Protein AF-A0A1G2RKE9-F1 (afdb_monomer_lite)

Foldseek 3Di:
DDPDDDPDPDPFDWDWDAAPVPRDIDIDGLVPDPVSDDDNHDQQVVCVVLLPQKGFPDKDFPDKDFQAAEADDPDDWDFDDRPVNPDQTKTKDWDAQVVVADAKDFIEIEIESDDDDHGFTKMKTKMKTWIWWFKDWDFDQDPPPGTDTDIDTGGPPDPDGDIDIDIDIYMYIYTDPPDHHQWYWDKDKWWWFADQPNPGTAKGKDKDWAFPDKGKMKYADDRGIGIMMMMTGIHHPNTKIWIFMDHNDTDIDIDD

Organism: NCBI:txid1802462

Sequence (256 aa):
MTLENIQLSGNAKLSAQPCADCGKYFVYYPQYLRSGQAPKRCPRCKDLQQGRPSVAEERRQIALYEDVKVVNLPGEWTEFHSETHRDTPQWRIDIKGQKFGAAWEGRIVIYAPRPIGVGETVTIREMEVLHRVKVKTEIRQTLHHGPVAVERELSITGAEGEEALRSRRYLVLESTPGVEPRAELVWATAHTKTTLKGFGRQYWAKVGGTPIAQWKITGGYRSGRAHTEGVLAIVSEDHPLLVTTTGDIQEEVIYK

Secondary structure (DSSP, 8-state):
--------SSS---EEEE-TTT--EEEE-GGG-TTSPPPSS-HHHHHHHTT-SEEEEEEEEEEEEEEEEE---SS--EEE--TTS-SPPEEEEEEEGGGG-SEEE-EEEEEESSPPPTT-EEEEEEEEEEEEEEEEEEEEEETTTEEEEEEEEE-TTSS-SEEEEEEEEEEEEEE-TTPPPSEEEEEEEEEEEE-TTSSSEEEEEEEEE--SEEEEEEEEEETTEEEEEEEEEEE-SSS-EEEEEEESS-EEEEE-

pLDDT: mean 80.93, std 15.11, range [30.67, 98.12]

Radius of gyration: 21.2 Å; chains: 1; bounding box: 42×62×43 Å

Structure (mmCIF, N/CA/C/O backbone):
data_AF-A0A1G2RKE9-F1
#
_entry.id   AF-A0A1G2RKE9-F1
#
loop_
_atom_site.group_PDB
_atom_site.id
_atom_site.type_symbol
_atom_site.label_atom_id
_atom_site.label_alt_id
_atom_site.label_comp_id
_atom_site.label_asym_id
_atom_site.label_entity_id
_atom_site.label_seq_id
_atom_site.pdbx_PDB_ins_code
_atom_site.Cartn_x
_atom_site.Cartn_y
_atom_site.Cartn_z
_atom_site.occupancy
_atom_site.B_iso_or_equiv
_atom_site.auth_seq_id
_atom_site.auth_comp_id
_atom_site.auth_asym_id
_atom_site.auth_atom_id
_atom_site.pdbx_PDB_model_num
ATOM 1 N N . MET A 1 1 ? -16.543 18.052 -23.379 1.00 36.06 1 MET A N 1
ATOM 2 C CA . MET A 1 1 ? -16.676 16.868 -22.508 1.00 36.06 1 MET A CA 1
ATOM 3 C C . MET A 1 1 ? -17.086 17.358 -21.137 1.00 36.06 1 MET A C 1
ATOM 5 O O . MET A 1 1 ? -16.302 18.014 -20.465 1.00 36.06 1 MET A O 1
ATOM 9 N N . THR A 1 2 ? -18.358 17.171 -20.819 1.00 30.80 2 THR A N 1
ATOM 10 C CA . THR A 1 2 ? -19.004 17.536 -19.558 1.00 30.80 2 THR A CA 1
ATOM 11 C C . THR A 1 2 ? -18.519 16.606 -18.448 1.00 30.80 2 THR A C 1
ATOM 13 O O . THR A 1 2 ? -18.518 15.392 -18.622 1.00 30.80 2 THR A O 1
ATOM 16 N N . LEU A 1 3 ? -18.060 17.184 -17.336 1.00 33.38 3 LEU A N 1
ATOM 17 C CA . LEU A 1 3 ? -17.717 16.459 -16.114 1.00 33.38 3 LEU A CA 1
ATOM 18 C C . LEU A 1 3 ? -19.014 15.899 -15.523 1.00 33.38 3 LEU A C 1
ATOM 20 O O . LEU A 1 3 ? -19.793 16.643 -14.931 1.00 33.38 3 LEU A O 1
ATOM 24 N N . GLU A 1 4 ? -19.273 14.611 -15.726 1.00 30.67 4 GLU A N 1
ATOM 25 C CA . GLU A 1 4 ? -20.323 13.915 -14.990 1.00 30.67 4 GLU A CA 1
ATOM 26 C C . GLU A 1 4 ? -19.931 13.849 -13.511 1.00 30.67 4 GLU A C 1
ATOM 28 O O . GLU A 1 4 ? -18.806 13.494 -13.151 1.00 30.67 4 GLU A O 1
ATOM 33 N N . ASN A 1 5 ? -20.869 14.268 -12.663 1.00 36.47 5 ASN A N 1
ATOM 34 C CA . ASN A 1 5 ? -20.741 14.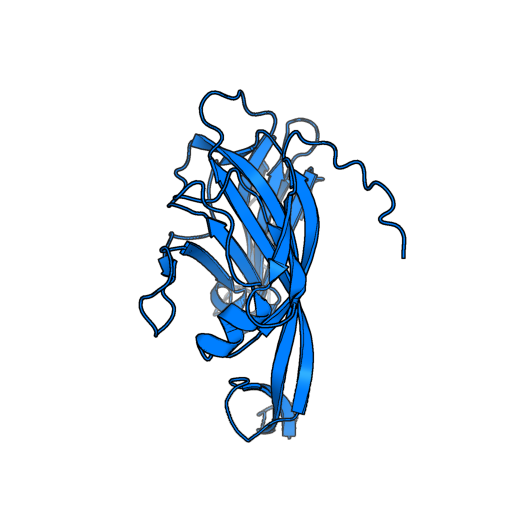293 -11.216 1.00 36.47 5 ASN A CA 1
ATOM 35 C C . ASN A 1 5 ? -20.501 12.876 -10.687 1.00 36.47 5 ASN A C 1
ATOM 37 O O . ASN A 1 5 ? -21.433 12.090 -10.542 1.00 36.47 5 ASN A O 1
ATOM 41 N N . ILE A 1 6 ? -19.252 12.568 -10.349 1.00 39.00 6 ILE A N 1
ATOM 42 C CA . ILE A 1 6 ? -18.926 11.392 -9.547 1.00 39.00 6 ILE A CA 1
ATOM 43 C C . ILE A 1 6 ? -19.200 11.774 -8.090 1.00 39.00 6 ILE A C 1
ATOM 45 O O . ILE A 1 6 ? -18.404 12.472 -7.460 1.00 39.00 6 ILE A O 1
ATOM 49 N N . GLN A 1 7 ? -20.354 11.351 -7.565 1.00 32.25 7 GLN A N 1
ATOM 50 C CA . GLN A 1 7 ? -20.626 11.370 -6.129 1.00 32.25 7 GLN A CA 1
ATOM 51 C C . GLN A 1 7 ? -19.658 10.402 -5.441 1.00 32.25 7 GLN A C 1
ATOM 53 O O . GLN A 1 7 ? -19.835 9.188 -5.461 1.00 32.25 7 GLN A O 1
ATOM 58 N N . LEU A 1 8 ? -18.608 10.967 -4.852 1.00 39.69 8 LEU A N 1
ATOM 59 C CA . LEU A 1 8 ? -17.750 10.294 -3.889 1.00 39.69 8 LEU A CA 1
ATOM 60 C C . LEU A 1 8 ? -18.440 10.401 -2.526 1.00 39.69 8 LEU A C 1
ATOM 62 O O . LEU A 1 8 ? -18.652 11.503 -2.022 1.00 39.69 8 LEU A O 1
ATOM 66 N N . SER A 1 9 ? -18.825 9.270 -1.941 1.00 39.12 9 SER A N 1
ATOM 67 C CA . SER A 1 9 ? -19.227 9.206 -0.538 1.00 39.12 9 SER A CA 1
ATOM 68 C C . SER A 1 9 ? -17.989 9.458 0.329 1.00 39.12 9 SER A C 1
ATOM 70 O O . SER A 1 9 ? -17.112 8.600 0.404 1.00 39.12 9 SER A O 1
ATOM 72 N N . GLY A 1 10 ? -17.896 10.662 0.893 1.00 45.53 10 GLY A N 1
ATOM 73 C CA . GLY A 1 10 ? -16.823 11.119 1.782 1.00 45.53 10 GLY A CA 1
ATOM 74 C C . GLY A 1 10 ? -16.596 12.626 1.620 1.00 45.53 10 GLY A C 1
ATOM 75 O O . GLY A 1 10 ? -16.508 13.130 0.502 1.00 45.53 10 GLY A O 1
ATOM 76 N N . ASN A 1 11 ? -16.504 13.379 2.719 1.00 48.34 11 ASN A N 1
ATOM 77 C CA . ASN A 1 11 ? -16.464 14.858 2.749 1.00 48.34 11 ASN A CA 1
ATOM 78 C C . ASN A 1 11 ? -15.176 15.500 2.162 1.00 48.34 11 ASN A C 1
ATOM 80 O O . ASN A 1 11 ? -14.900 16.685 2.374 1.00 48.34 11 ASN A O 1
ATOM 84 N N . ALA A 1 12 ? -14.369 14.754 1.406 1.00 52.00 12 ALA A N 1
ATOM 85 C CA . ALA A 1 12 ? -13.154 15.244 0.770 1.00 52.00 12 ALA A CA 1
ATOM 86 C C . ALA A 1 12 ? -13.488 16.090 -0.474 1.00 52.00 12 ALA A C 1
ATOM 88 O O . ALA A 1 12 ? -13.728 15.568 -1.563 1.00 52.00 12 ALA A O 1
ATOM 89 N N . LYS A 1 13 ? -13.457 17.422 -0.338 1.00 60.59 13 LYS A N 1
ATOM 90 C CA . LYS A 1 13 ? -13.642 18.341 -1.473 1.00 60.59 13 LYS A CA 1
ATOM 91 C C . LYS A 1 13 ? -12.476 18.224 -2.457 1.00 60.59 13 LYS A C 1
ATOM 93 O O . LYS A 1 13 ? -11.404 18.777 -2.227 1.00 60.59 13 LYS A O 1
ATOM 98 N N . LEU A 1 14 ? -12.686 17.540 -3.579 1.00 67.44 14 LEU A N 1
ATOM 99 C CA . LEU A 1 14 ? -11.762 17.591 -4.710 1.00 67.44 14 LEU A CA 1
ATOM 100 C C . LEU A 1 14 ? -11.749 19.001 -5.305 1.00 67.44 14 LEU A C 1
ATOM 102 O O . LEU A 1 14 ? -12.789 19.638 -5.455 1.00 67.44 14 LEU A O 1
ATOM 106 N N . SER A 1 15 ? -10.566 19.495 -5.655 1.00 77.31 15 SER A N 1
ATOM 107 C CA . SER A 1 15 ? -10.408 20.734 -6.416 1.00 77.31 15 SER A CA 1
ATOM 108 C C . SER A 1 15 ? -9.625 20.458 -7.687 1.00 77.31 15 SER A C 1
ATOM 110 O O . SER A 1 15 ? -8.707 19.640 -7.695 1.00 77.31 15 SER A O 1
ATOM 112 N N . ALA A 1 16 ? -9.985 21.139 -8.770 1.00 84.44 16 ALA A N 1
ATOM 113 C CA . ALA A 1 16 ? -9.303 21.036 -10.051 1.00 84.44 16 ALA A CA 1
ATOM 114 C C . ALA A 1 16 ? -8.796 22.413 -10.474 1.00 84.44 16 ALA A C 1
ATOM 116 O O . ALA A 1 16 ? -9.498 23.410 -10.324 1.00 84.44 16 ALA A O 1
ATOM 117 N N . GLN A 1 17 ? -7.585 22.469 -11.020 1.00 86.56 17 GLN A N 1
ATOM 118 C CA . GLN A 1 17 ? -7.023 23.700 -11.577 1.00 86.56 17 GLN A CA 1
ATOM 119 C C . GLN A 1 17 ? -6.107 23.384 -12.766 1.00 86.56 17 GLN A C 1
ATOM 121 O O . GLN A 1 17 ? -5.587 22.263 -12.851 1.00 86.56 17 GLN A O 1
ATOM 126 N N . PRO A 1 18 ? -5.899 24.334 -13.692 1.00 91.00 18 PRO A N 1
ATOM 127 C CA . PRO A 1 18 ? -4.970 24.145 -14.795 1.00 91.00 18 PRO A CA 1
ATOM 128 C C . PRO A 1 18 ? -3.518 24.147 -14.300 1.00 91.00 18 PRO A C 1
ATOM 130 O O . PRO A 1 18 ? -3.130 24.913 -13.419 1.00 91.00 18 PRO A O 1
ATOM 133 N N . CYS A 1 19 ? -2.692 23.286 -14.887 1.00 87.62 19 CYS A N 1
ATOM 134 C CA . CYS A 1 19 ? -1.249 23.298 -14.682 1.00 87.62 19 CYS A CA 1
ATOM 135 C C . CYS A 1 19 ? -0.625 24.548 -15.315 1.00 87.62 19 CYS A C 1
ATOM 137 O O . CYS A 1 19 ? -0.796 24.769 -16.511 1.00 87.62 19 CYS A O 1
ATOM 139 N N . ALA A 1 20 ? 0.179 25.296 -14.558 1.00 87.75 20 ALA A N 1
ATOM 140 C CA . ALA A 1 20 ? 0.903 26.460 -15.068 1.00 87.75 20 ALA A CA 1
ATOM 141 C C . ALA A 1 20 ? 1.924 26.122 -16.173 1.00 87.75 20 ALA A C 1
ATOM 143 O O . ALA A 1 20 ? 2.245 26.989 -16.976 1.00 87.75 20 ALA A O 1
ATOM 144 N N . ASP A 1 21 ? 2.416 24.877 -16.230 1.00 88.81 21 ASP A N 1
ATOM 145 C CA . ASP A 1 21 ? 3.423 24.462 -17.217 1.00 88.81 21 ASP A CA 1
ATOM 146 C C . ASP A 1 21 ? 2.786 23.877 -18.493 1.00 88.81 21 ASP A C 1
ATOM 148 O O . ASP A 1 21 ? 3.219 24.190 -19.595 1.00 88.81 21 ASP A O 1
ATOM 152 N N . CYS A 1 22 ? 1.772 23.009 -18.374 1.00 88.31 22 CYS A N 1
ATOM 153 C CA . CYS A 1 22 ? 1.197 22.294 -19.527 1.00 88.31 22 CYS A CA 1
ATOM 154 C C . CYS A 1 22 ? -0.270 22.618 -19.832 1.00 88.31 22 CYS A C 1
ATOM 156 O O . CYS A 1 22 ? -0.848 21.999 -20.723 1.00 88.31 22 CYS A O 1
ATOM 158 N N . GLY A 1 23 ? -0.907 23.511 -19.070 1.00 87.88 23 GLY A N 1
ATOM 159 C CA . GLY A 1 23 ? -2.302 23.930 -19.254 1.00 87.88 23 GLY A CA 1
ATOM 160 C C . GLY A 1 23 ? -3.366 22.875 -18.924 1.00 87.88 23 GLY A C 1
ATOM 161 O O . GLY A 1 23 ? -4.532 23.220 -18.754 1.00 87.88 23 GLY A O 1
ATOM 162 N N . LYS A 1 24 ? -3.000 21.592 -18.790 1.00 87.88 24 LYS A N 1
ATOM 163 C CA . LYS A 1 24 ? -3.944 20.511 -18.467 1.00 87.88 24 LYS A CA 1
ATOM 164 C C . LYS A 1 24 ? -4.500 20.666 -17.052 1.00 87.88 24 LYS A C 1
ATOM 166 O O . LYS A 1 24 ? -3.742 20.928 -16.114 1.00 87.88 24 LYS A O 1
ATOM 171 N N . TYR A 1 25 ? -5.803 20.439 -16.896 1.00 85.44 25 TYR A N 1
ATOM 172 C CA . TYR A 1 25 ? -6.437 20.365 -15.583 1.00 85.44 25 TYR A CA 1
ATOM 173 C C . TYR A 1 25 ? -5.944 19.142 -14.822 1.00 85.44 25 TYR A C 1
ATOM 175 O O . TYR A 1 25 ? -5.786 18.059 -15.386 1.00 85.44 25 TYR A O 1
ATOM 183 N N . PHE A 1 26 ? -5.715 19.319 -13.529 1.00 79.50 26 PHE A N 1
ATOM 184 C CA . PHE A 1 26 ? -5.411 18.220 -12.633 1.00 79.50 26 PHE A CA 1
ATOM 185 C C . PHE A 1 26 ? -6.134 18.405 -11.306 1.00 79.50 26 PHE A C 1
ATOM 187 O O . PHE A 1 26 ? -6.383 19.528 -10.859 1.00 79.50 26 PHE A O 1
ATOM 194 N N . VAL A 1 27 ? -6.466 17.274 -10.692 1.00 79.94 27 VAL A N 1
ATOM 195 C CA . VAL A 1 27 ? -7.166 17.223 -9.415 1.00 79.94 27 VAL A CA 1
ATOM 196 C C . VAL A 1 27 ? -6.149 17.223 -8.282 1.00 79.94 27 VAL A C 1
ATOM 198 O O . VAL A 1 27 ? -5.113 16.554 -8.340 1.00 79.94 27 VAL A O 1
ATOM 201 N N . TYR A 1 28 ? -6.450 17.980 -7.240 1.00 70.81 28 TYR A N 1
ATOM 202 C CA . TYR A 1 28 ? -5.719 17.986 -5.988 1.00 70.81 28 TYR A CA 1
ATOM 203 C C . TYR A 1 28 ? -6.703 18.050 -4.821 1.00 70.81 28 TYR A C 1
ATOM 205 O O . TYR A 1 28 ? -7.897 18.295 -4.985 1.00 70.81 28 TYR A O 1
ATOM 213 N N . TYR A 1 29 ? -6.171 17.818 -3.631 1.00 66.50 29 TYR A N 1
ATOM 214 C CA . TYR A 1 29 ? -6.935 17.757 -2.398 1.00 66.50 29 TYR A CA 1
ATOM 215 C C . TYR A 1 29 ? -6.496 18.928 -1.509 1.00 66.50 29 TYR A C 1
ATOM 217 O O . TYR A 1 29 ? -5.411 18.859 -0.922 1.00 66.50 29 TYR A O 1
ATOM 225 N N . PRO A 1 30 ? -7.267 20.029 -1.458 1.00 66.06 30 PRO A N 1
ATOM 226 C CA . PRO A 1 30 ? -6.894 21.245 -0.739 1.00 66.06 30 PRO A CA 1
ATOM 227 C C . PRO A 1 30 ? -6.537 21.007 0.726 1.00 66.06 30 PRO A C 1
ATOM 229 O O . PRO A 1 30 ? -5.568 21.574 1.221 1.00 66.06 30 PRO A O 1
ATOM 232 N N . GLN A 1 31 ? -7.277 20.117 1.389 1.00 59.66 31 GLN A N 1
ATOM 233 C CA . GLN A 1 31 ? -7.090 19.765 2.794 1.00 59.66 31 GLN A CA 1
ATOM 234 C C . GLN A 1 31 ? -5.720 19.133 3.097 1.00 59.66 31 GLN A C 1
ATOM 236 O O . GLN A 1 31 ? -5.297 19.116 4.247 1.00 59.66 31 GLN A O 1
ATOM 241 N N . TYR A 1 32 ? -5.004 18.645 2.079 1.00 56.41 32 TYR A N 1
ATOM 242 C CA . TYR A 1 32 ? -3.693 18.004 2.237 1.00 56.41 32 TYR A CA 1
ATOM 243 C C . TYR A 1 32 ? -2.532 18.905 1.790 1.00 56.41 32 TYR A C 1
ATOM 245 O O . TYR A 1 32 ? -1.383 18.465 1.702 1.00 56.41 32 TYR A O 1
ATOM 253 N N . LEU A 1 33 ? -2.802 20.182 1.506 1.00 62.84 33 LEU A N 1
ATOM 254 C CA . LEU A 1 33 ? -1.776 21.166 1.181 1.00 62.84 33 LEU A CA 1
ATOM 255 C C . LEU A 1 33 ? -1.251 21.805 2.467 1.00 62.84 33 LEU A C 1
ATOM 257 O O . LEU A 1 33 ? -1.941 22.606 3.089 1.00 62.84 33 LEU A O 1
ATOM 261 N N . ARG A 1 34 ? 0.005 21.513 2.834 1.00 52.97 34 ARG A N 1
ATOM 262 C CA . ARG A 1 34 ? 0.646 22.087 4.038 1.00 52.97 34 ARG A CA 1
ATOM 263 C C . ARG A 1 34 ? 0.638 23.621 4.073 1.00 52.97 34 ARG A C 1
ATOM 265 O O . ARG A 1 34 ? 0.641 24.198 5.149 1.00 52.97 34 ARG A O 1
ATOM 272 N N . SER A 1 35 ? 0.654 24.275 2.913 1.00 58.28 35 SER A N 1
ATOM 273 C CA . SER A 1 35 ? 0.651 25.738 2.792 1.00 58.28 35 SER A CA 1
ATOM 274 C C . SER A 1 35 ? -0.746 26.343 2.634 1.00 58.28 35 SER A C 1
ATOM 276 O O . SER A 1 35 ? -0.858 27.560 2.521 1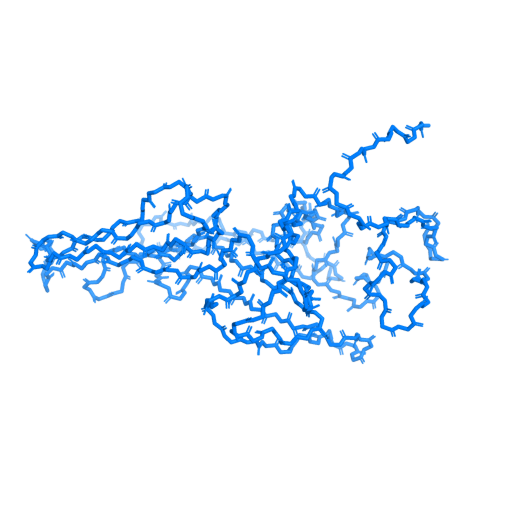.00 58.28 35 SER A O 1
ATOM 278 N N . GLY A 1 36 ? -1.795 25.519 2.504 1.00 61.97 36 GLY A N 1
ATOM 279 C CA . GLY A 1 36 ? -3.126 25.956 2.063 1.00 61.97 36 GLY A CA 1
ATOM 280 C C . GLY A 1 36 ? -3.173 26.502 0.626 1.00 61.97 36 GLY A C 1
ATOM 281 O O . GLY A 1 36 ? -4.246 26.821 0.122 1.00 61.97 36 GLY A O 1
ATOM 282 N N . GLN A 1 37 ? -2.029 26.598 -0.064 1.00 70.44 37 GLN A N 1
ATOM 283 C CA . GLN A 1 37 ? -1.933 27.142 -1.414 1.00 70.44 37 GLN A CA 1
ATOM 284 C C . GLN A 1 37 ? -2.030 26.040 -2.455 1.00 70.44 37 GLN A C 1
ATOM 286 O O . GLN A 1 37 ? -1.241 25.092 -2.452 1.00 70.44 37 GLN A O 1
ATOM 291 N N . ALA A 1 38 ? -2.959 26.225 -3.389 1.00 76.62 38 ALA A N 1
ATOM 292 C CA . ALA A 1 38 ? -3.180 25.329 -4.507 1.00 76.62 38 ALA A CA 1
ATOM 293 C C . ALA A 1 38 ? -1.872 25.073 -5.298 1.00 76.62 38 ALA A C 1
ATOM 295 O O . ALA A 1 38 ? -1.122 26.012 -5.588 1.00 76.62 38 ALA A O 1
ATOM 296 N N . PRO A 1 39 ? -1.562 23.816 -5.667 1.00 78.56 39 PRO A N 1
ATOM 297 C CA . PRO A 1 39 ? -0.338 23.491 -6.394 1.00 78.56 39 PRO A CA 1
ATOM 298 C C . PRO A 1 39 ? -0.328 24.150 -7.778 1.00 78.56 39 PRO A C 1
ATOM 300 O O . PRO A 1 39 ? -1.245 23.973 -8.558 1.00 78.56 39 PRO A O 1
ATOM 303 N N . LYS A 1 40 ? 0.733 24.867 -8.148 1.00 84.75 40 LYS A N 1
ATOM 304 C CA . LYS A 1 40 ? 0.777 25.541 -9.462 1.00 84.75 40 LYS A CA 1
ATOM 305 C C . LYS A 1 40 ? 0.959 24.583 -10.648 1.00 84.75 40 LYS A C 1
ATOM 307 O O . LYS A 1 40 ? 0.700 24.957 -11.785 1.00 84.75 40 LYS A O 1
ATOM 312 N N . ARG A 1 41 ? 1.459 23.366 -10.416 1.00 84.88 41 ARG A N 1
ATOM 313 C CA . ARG A 1 41 ? 1.865 22.414 -11.466 1.00 84.88 41 ARG A CA 1
ATOM 314 C C . ARG A 1 41 ? 1.230 21.052 -11.238 1.00 84.88 41 ARG A C 1
ATOM 316 O O . ARG A 1 41 ? 1.127 20.607 -10.095 1.00 84.88 41 ARG A O 1
ATOM 323 N N . CYS A 1 42 ? 0.865 20.377 -12.326 1.00 82.50 42 CYS A N 1
ATOM 324 C CA . CYS A 1 42 ? 0.355 19.016 -12.258 1.00 82.50 42 CYS A CA 1
ATOM 325 C C . CYS A 1 42 ? 1.464 18.023 -11.867 1.00 82.50 42 CYS A C 1
ATOM 327 O O . CYS A 1 42 ? 2.650 18.290 -12.104 1.00 82.50 42 CYS A O 1
ATOM 329 N N . PRO A 1 43 ? 1.095 16.851 -11.319 1.00 78.94 43 PRO A N 1
ATOM 330 C CA . PRO A 1 43 ? 2.061 15.825 -10.948 1.00 78.94 43 PRO A CA 1
ATOM 331 C C . PRO A 1 43 ? 2.990 15.405 -12.089 1.00 78.94 43 PRO A C 1
ATOM 333 O O . PRO A 1 43 ? 4.185 15.272 -11.868 1.00 78.94 43 PRO A O 1
ATOM 336 N N . ARG A 1 44 ? 2.468 15.302 -13.318 1.00 84.12 44 ARG A N 1
ATOM 337 C CA . ARG A 1 44 ? 3.247 14.956 -14.514 1.00 84.12 44 ARG A CA 1
ATOM 338 C C . ARG A 1 44 ? 4.416 15.916 -14.755 1.00 84.12 44 ARG A C 1
ATOM 340 O O . ARG A 1 44 ? 5.556 15.485 -14.902 1.00 84.12 44 ARG A O 1
ATOM 347 N N . CYS A 1 45 ? 4.138 17.221 -14.816 1.00 82.19 45 CYS A N 1
ATOM 348 C CA . CYS A 1 45 ? 5.165 18.245 -15.043 1.00 82.19 45 CYS A CA 1
ATOM 349 C C . CYS A 1 45 ? 6.160 18.307 -13.884 1.00 82.19 45 CYS A C 1
ATOM 351 O O . CYS A 1 45 ? 7.352 18.505 -14.109 1.00 82.19 45 CYS A O 1
ATOM 353 N N . LYS A 1 46 ? 5.679 18.088 -12.654 1.00 78.12 46 LYS A N 1
ATOM 354 C CA . LYS A 1 46 ? 6.535 18.020 -11.472 1.00 78.12 46 LYS A CA 1
ATOM 355 C C . LYS A 1 46 ? 7.491 16.820 -11.534 1.00 78.12 46 LYS A C 1
ATOM 357 O O . LYS A 1 46 ? 8.686 17.007 -11.336 1.00 78.12 46 LYS A O 1
ATOM 362 N N . ASP A 1 47 ? 6.994 15.631 -11.871 1.00 77.06 47 ASP A N 1
ATOM 363 C CA . ASP A 1 47 ? 7.801 14.410 -11.993 1.00 77.06 47 ASP A CA 1
ATOM 364 C C . ASP A 1 47 ? 8.876 14.549 -13.087 1.00 77.06 47 ASP A C 1
ATOM 366 O O . ASP A 1 47 ? 10.030 14.180 -12.866 1.00 77.06 47 ASP A O 1
ATOM 370 N N . LEU A 1 48 ? 8.520 15.141 -14.237 1.00 76.31 48 LEU A N 1
ATOM 371 C CA . LEU A 1 48 ? 9.454 15.427 -15.334 1.00 76.31 48 LEU A CA 1
ATOM 372 C C . LEU A 1 48 ? 10.567 16.391 -14.914 1.00 76.31 48 LEU A C 1
ATOM 374 O O . LEU A 1 48 ? 11.739 16.118 -15.153 1.00 76.31 48 LEU A O 1
ATOM 378 N N . GLN A 1 49 ? 10.213 17.503 -14.266 1.00 76.00 49 GLN A N 1
ATOM 379 C CA . GLN A 1 49 ? 11.186 18.494 -13.800 1.00 76.00 49 GLN A CA 1
ATOM 380 C C . GLN A 1 49 ? 12.160 17.909 -12.769 1.00 76.00 49 GLN A C 1
ATOM 382 O O . GLN A 1 49 ? 13.313 18.325 -12.694 1.00 76.00 49 GLN A O 1
ATOM 387 N N . GLN A 1 50 ? 11.690 16.956 -11.966 1.00 69.00 50 GLN A N 1
ATOM 388 C CA . GLN A 1 50 ? 12.489 16.269 -10.955 1.00 69.00 50 GLN A CA 1
ATOM 389 C C . GLN A 1 50 ? 13.316 15.108 -11.519 1.00 69.00 50 GLN A C 1
ATOM 391 O O . GLN A 1 50 ? 14.013 14.454 -10.751 1.00 69.00 50 GLN A O 1
ATOM 396 N N . GLY A 1 51 ? 13.214 14.816 -12.820 1.00 67.12 51 GLY A N 1
ATOM 397 C CA . GLY A 1 51 ? 13.922 13.704 -13.450 1.00 67.12 51 GLY A CA 1
ATOM 398 C C . GLY A 1 51 ? 13.541 12.334 -12.890 1.00 67.12 51 GLY A C 1
ATOM 399 O O . GLY A 1 51 ? 14.363 11.420 -12.900 1.00 67.12 51 GLY A O 1
ATOM 400 N N . ARG A 1 52 ? 12.312 12.181 -12.372 1.00 72.12 52 ARG A N 1
ATOM 401 C CA . ARG A 1 52 ? 11.878 10.921 -11.759 1.00 72.12 52 ARG A CA 1
ATOM 402 C C . ARG A 1 52 ? 11.882 9.791 -12.794 1.00 72.12 52 ARG A C 1
ATOM 404 O O . ARG A 1 52 ? 11.505 10.013 -13.945 1.00 72.12 52 ARG A O 1
ATOM 411 N N . PRO A 1 53 ? 12.215 8.551 -12.386 1.00 68.50 53 PRO A N 1
ATOM 412 C CA . PRO A 1 53 ? 12.317 7.439 -13.324 1.00 68.50 53 PRO A CA 1
ATOM 413 C C . PRO A 1 53 ? 10.975 7.050 -13.953 1.00 68.50 53 PRO A C 1
ATOM 415 O O . PRO A 1 53 ? 10.933 6.446 -15.017 1.00 68.50 53 PRO A O 1
ATOM 418 N N . SER A 1 54 ? 9.876 7.440 -13.312 1.00 80.25 54 SER A N 1
ATOM 419 C CA . SER A 1 54 ? 8.520 7.276 -13.813 1.00 80.25 54 SER A CA 1
ATOM 420 C C . SER A 1 54 ? 7.765 8.589 -13.702 1.00 80.25 54 SER A C 1
ATOM 422 O O . SER A 1 54 ? 7.924 9.293 -12.702 1.00 80.25 54 SER A O 1
ATOM 424 N N . VAL A 1 55 ? 6.871 8.849 -14.647 1.00 83.00 55 VAL A N 1
ATOM 425 C CA . VAL A 1 55 ? 6.010 10.033 -14.651 1.00 83.00 55 VAL A CA 1
ATOM 426 C C . VAL A 1 55 ? 4.565 9.595 -14.481 1.00 83.00 55 VAL A C 1
ATOM 428 O O . VAL A 1 55 ? 4.078 8.773 -15.254 1.00 83.00 55 VAL A O 1
ATOM 431 N N . ALA A 1 56 ? 3.879 10.124 -13.469 1.00 82.12 56 ALA A N 1
ATOM 432 C CA . ALA A 1 56 ? 2.451 9.879 -13.301 1.00 82.12 56 ALA A CA 1
ATOM 433 C C . ALA A 1 56 ? 1.661 10.593 -14.412 1.00 82.12 56 ALA A C 1
ATOM 435 O O . ALA A 1 56 ? 1.647 11.825 -14.472 1.00 82.12 56 ALA A O 1
ATOM 436 N N . GLU A 1 57 ? 1.006 9.825 -15.281 1.00 82.62 57 GLU A N 1
ATOM 437 C CA . GLU A 1 57 ? 0.123 10.344 -16.333 1.00 82.62 57 GLU A CA 1
ATOM 438 C C . GLU A 1 57 ? -1.287 10.583 -15.793 1.00 82.62 57 GLU A C 1
ATOM 440 O O . GLU A 1 57 ? -1.870 11.643 -16.015 1.00 82.62 57 GLU A O 1
ATOM 445 N N . GLU A 1 58 ? -1.799 9.628 -15.021 1.00 80.75 58 GLU A N 1
ATOM 446 C CA . GLU A 1 58 ? -3.143 9.669 -14.456 1.00 80.75 58 GLU A CA 1
ATOM 447 C C . GLU A 1 58 ? -3.122 9.203 -13.004 1.00 80.75 58 GLU A C 1
ATOM 449 O O . GLU A 1 58 ? -2.360 8.304 -12.644 1.00 80.75 58 GLU A O 1
ATOM 454 N N . ARG A 1 59 ? -3.956 9.824 -12.164 1.00 80.19 59 ARG A N 1
ATOM 455 C CA . ARG A 1 59 ? -4.186 9.392 -10.786 1.00 80.19 59 ARG A CA 1
ATOM 456 C C . ARG A 1 59 ? -5.674 9.264 -10.544 1.00 80.19 59 ARG A C 1
ATOM 458 O O . ARG A 1 59 ? -6.398 10.250 -10.663 1.00 80.19 59 ARG A O 1
ATOM 465 N N . ARG A 1 60 ? -6.100 8.078 -10.136 1.00 81.50 60 ARG A N 1
ATOM 466 C CA . ARG A 1 60 ? -7.486 7.767 -9.827 1.00 81.50 60 ARG A CA 1
ATOM 467 C C . ARG A 1 60 ? -7.578 7.256 -8.399 1.00 81.50 60 ARG A C 1
ATOM 469 O O . ARG A 1 60 ? -6.856 6.343 -8.017 1.00 81.50 60 ARG A O 1
ATOM 476 N N . GLN A 1 61 ? -8.465 7.845 -7.607 1.00 84.62 61 GLN A N 1
ATOM 477 C CA . GLN A 1 61 ? -8.880 7.221 -6.355 1.00 84.62 61 GLN A CA 1
ATOM 478 C C . GLN A 1 61 ? -9.861 6.104 -6.708 1.00 84.62 61 GLN A C 1
ATOM 480 O O . GLN A 1 61 ? -10.863 6.365 -7.375 1.00 84.62 61 GLN A O 1
ATOM 485 N N . ILE A 1 62 ? -9.548 4.873 -6.312 1.00 90.94 62 ILE A N 1
ATOM 486 C CA . ILE A 1 62 ? -10.385 3.701 -6.597 1.00 90.94 62 ILE A CA 1
ATOM 487 C C . ILE A 1 62 ? -11.186 3.252 -5.377 1.00 90.94 62 ILE A C 1
ATOM 489 O O . ILE A 1 62 ? -12.254 2.675 -5.550 1.00 90.94 62 ILE A O 1
ATOM 493 N N . ALA A 1 63 ? -10.726 3.580 -4.167 1.00 90.12 63 ALA A N 1
ATOM 494 C CA . ALA A 1 63 ? -11.482 3.374 -2.938 1.00 90.12 63 ALA A CA 1
ATOM 495 C C . ALA A 1 63 ? -11.120 4.417 -1.869 1.00 90.12 63 ALA A C 1
ATOM 497 O O . ALA A 1 63 ? -10.028 4.999 -1.883 1.00 90.12 63 ALA A O 1
ATOM 498 N N . LEU A 1 64 ? -12.058 4.643 -0.950 1.00 89.56 64 LEU A N 1
ATOM 499 C CA . LEU A 1 64 ? -11.918 5.486 0.233 1.00 89.56 64 LEU A CA 1
ATOM 500 C C . LEU A 1 64 ? -12.427 4.696 1.437 1.00 89.56 64 LEU A C 1
ATOM 502 O O . LEU A 1 64 ? -13.551 4.204 1.406 1.00 89.56 64 LEU A O 1
ATOM 506 N N . TYR A 1 65 ? -11.611 4.607 2.479 1.00 93.38 65 TYR A N 1
ATOM 507 C CA . TYR A 1 65 ? -11.976 3.984 3.744 1.00 93.38 65 TYR A CA 1
ATOM 508 C C . TYR A 1 65 ? -11.770 5.018 4.849 1.00 93.38 65 TYR A C 1
ATOM 510 O O . TYR A 1 65 ? -10.645 5.456 5.094 1.00 93.38 65 TYR A O 1
ATOM 518 N N . GLU A 1 66 ? -12.861 5.464 5.458 1.00 91.25 66 GLU A N 1
ATOM 519 C CA . GLU A 1 66 ? -12.851 6.475 6.516 1.00 91.25 66 GLU A CA 1
ATOM 520 C C . GLU A 1 66 ? -12.787 5.803 7.895 1.00 91.25 66 GLU A C 1
ATOM 522 O O . GLU A 1 66 ? -13.161 4.640 8.048 1.00 91.25 66 GLU A O 1
ATOM 527 N N . ASP A 1 67 ? -12.305 6.549 8.888 1.00 92.81 67 ASP A N 1
ATOM 528 C CA . ASP A 1 67 ? -12.355 6.181 10.306 1.00 92.81 67 ASP A CA 1
ATOM 529 C C . ASP A 1 67 ? -11.708 4.823 10.637 1.00 92.81 67 ASP A C 1
ATOM 531 O O . ASP A 1 67 ? -12.259 4.008 11.375 1.00 92.81 67 ASP A O 1
ATOM 535 N N . VAL A 1 68 ? -10.518 4.564 10.092 1.00 96.12 68 VAL A N 1
ATOM 536 C CA . VAL A 1 68 ? -9.790 3.306 10.300 1.00 96.12 68 VAL A CA 1
ATOM 537 C C . VAL A 1 68 ? -8.701 3.495 11.352 1.00 96.12 68 VAL A C 1
ATOM 539 O O . VAL A 1 68 ? -7.817 4.331 11.189 1.00 96.12 68 VAL A O 1
ATOM 542 N N . LYS A 1 69 ? -8.710 2.707 12.424 1.00 97.56 69 LYS A N 1
ATOM 543 C CA . LYS A 1 69 ? -7.661 2.723 13.451 1.00 97.56 69 LYS A CA 1
ATOM 544 C C . LYS A 1 69 ? -6.459 1.901 13.011 1.00 97.56 69 LYS A C 1
ATOM 546 O O . LYS A 1 69 ? -6.593 0.736 12.655 1.00 97.56 69 LYS A O 1
ATOM 551 N N . VAL A 1 70 ? -5.261 2.465 13.083 1.00 97.19 70 VAL A N 1
ATOM 552 C CA . VAL A 1 70 ? -4.025 1.735 12.774 1.00 97.19 70 VAL A CA 1
ATOM 553 C C . VAL A 1 70 ? -3.630 0.851 13.954 1.00 97.19 70 VAL A C 1
ATOM 555 O O . VAL A 1 70 ? -3.231 1.361 14.996 1.00 97.19 70 VAL A O 1
ATOM 558 N N . VAL A 1 71 ? -3.685 -0.471 13.796 1.00 97.56 71 VAL A N 1
ATOM 559 C CA . VAL A 1 71 ? -3.261 -1.425 14.841 1.00 97.56 71 VAL A CA 1
ATOM 560 C C . VAL A 1 71 ? -1.799 -1.802 14.670 1.00 97.56 71 VAL A C 1
ATOM 562 O O . VAL A 1 71 ? -1.023 -1.779 15.622 1.00 97.56 71 VAL A O 1
ATOM 565 N N . ASN A 1 72 ? -1.395 -2.133 13.448 1.00 96.69 72 ASN A N 1
ATOM 566 C CA . ASN A 1 72 ? -0.007 -2.408 13.107 1.00 96.69 72 ASN A CA 1
ATOM 567 C C . ASN A 1 72 ? 0.236 -2.229 11.600 1.00 96.69 72 ASN A C 1
ATOM 569 O O . ASN A 1 72 ? -0.685 -2.234 10.787 1.00 96.69 72 ASN A O 1
ATOM 573 N N . LEU A 1 73 ? 1.506 -2.049 11.227 1.00 96.31 73 LEU A N 1
ATOM 574 C CA . LEU A 1 73 ? 1.935 -1.767 9.855 1.00 96.31 73 LEU A CA 1
ATOM 575 C C . LEU A 1 73 ? 3.055 -2.731 9.410 1.00 96.31 73 LEU A C 1
ATOM 577 O O . LEU A 1 73 ? 3.791 -3.253 10.249 1.00 96.31 73 LEU A O 1
ATOM 581 N N . PRO A 1 74 ? 3.230 -2.960 8.092 1.00 93.38 74 PRO A N 1
ATOM 582 C CA . PRO A 1 74 ? 4.182 -3.942 7.553 1.00 93.38 74 PRO A CA 1
ATOM 583 C C . PRO A 1 74 ? 5.673 -3.632 7.774 1.00 93.38 74 PRO A C 1
ATOM 585 O O . PRO A 1 74 ? 6.540 -4.471 7.481 1.00 93.38 74 PRO A O 1
ATOM 588 N N . GLY A 1 75 ? 5.998 -2.429 8.241 1.00 92.94 75 GLY A N 1
ATOM 589 C CA . GLY A 1 75 ? 7.363 -1.965 8.432 1.00 92.94 75 GLY A CA 1
ATOM 590 C C . GLY A 1 75 ? 7.418 -0.541 8.968 1.00 92.94 75 GLY A C 1
ATOM 591 O O . GLY A 1 75 ? 6.402 0.036 9.349 1.00 92.94 75 GLY A O 1
ATOM 592 N N . GLU A 1 76 ? 8.625 0.010 8.982 1.00 93.56 76 GLU A N 1
ATOM 593 C CA . GLU A 1 76 ? 8.901 1.342 9.509 1.00 93.56 76 GLU A CA 1
ATOM 594 C C . GLU A 1 76 ? 8.735 2.425 8.443 1.00 93.56 76 GLU A C 1
ATOM 596 O O . GLU A 1 76 ? 8.938 2.201 7.243 1.00 93.56 76 GLU A O 1
ATOM 601 N N . TRP A 1 77 ? 8.385 3.625 8.899 1.00 93.75 77 TRP A N 1
ATOM 602 C CA . TRP A 1 77 ? 8.298 4.800 8.049 1.00 93.75 77 TRP A CA 1
ATOM 603 C C . TRP A 1 77 ? 9.690 5.239 7.604 1.00 93.75 77 TRP A C 1
ATOM 605 O O . TRP A 1 77 ? 10.549 5.563 8.419 1.00 93.75 77 TRP A O 1
ATOM 615 N N . THR A 1 78 ? 9.884 5.311 6.293 1.00 91.12 78 THR A N 1
ATOM 616 C CA . THR A 1 78 ? 11.090 5.876 5.685 1.00 91.12 78 THR A CA 1
ATOM 617 C C . THR A 1 78 ? 10.771 7.234 5.089 1.00 91.12 78 THR A C 1
ATOM 619 O O . THR A 1 78 ? 9.742 7.406 4.429 1.00 91.12 78 THR A O 1
ATOM 622 N N . GLU A 1 79 ? 11.639 8.211 5.327 1.00 84.38 79 GLU A N 1
ATOM 623 C CA . GLU A 1 79 ? 11.515 9.508 4.678 1.00 84.38 79 GLU A CA 1
ATOM 624 C C . GLU A 1 79 ? 11.886 9.360 3.198 1.00 84.38 79 GLU A C 1
ATOM 626 O O . GLU A 1 79 ? 12.944 8.835 2.846 1.00 84.38 79 GLU A O 1
ATOM 631 N N . PHE A 1 80 ? 10.983 9.775 2.314 1.00 72.00 80 PHE A N 1
ATOM 632 C CA . PHE A 1 80 ? 11.185 9.725 0.876 1.00 72.00 80 PHE A CA 1
ATOM 633 C C . PHE A 1 80 ? 11.428 11.136 0.339 1.00 72.00 80 PHE A C 1
ATOM 635 O O . PHE A 1 80 ? 10.499 11.936 0.193 1.00 72.00 80 PHE A O 1
ATOM 642 N N . HIS A 1 81 ? 12.689 11.412 0.006 1.00 61.84 81 HIS A N 1
ATOM 643 C CA . HIS A 1 81 ? 13.110 12.616 -0.706 1.00 61.84 81 HIS A CA 1
ATOM 644 C C . HIS A 1 81 ? 13.247 12.324 -2.200 1.00 61.84 81 HIS A C 1
ATOM 646 O O . HIS A 1 81 ? 13.727 11.257 -2.585 1.00 61.84 81 HIS A O 1
ATOM 652 N N . SER A 1 82 ? 12.870 13.275 -3.056 1.00 53.34 82 SER A N 1
ATOM 653 C CA . SER A 1 82 ? 13.441 13.300 -4.405 1.00 53.34 82 SER A CA 1
ATOM 654 C C . SER A 1 82 ? 14.850 13.883 -4.355 1.00 53.34 82 SER A C 1
ATOM 656 O O . SER A 1 82 ? 15.153 14.730 -3.513 1.00 53.34 82 SER A O 1
ATOM 658 N N . GLU A 1 83 ? 15.691 13.472 -5.303 1.00 51.28 83 GLU A N 1
ATOM 659 C CA . GLU A 1 83 ? 17.089 13.913 -5.459 1.00 51.28 83 GLU A CA 1
ATOM 660 C C . GLU A 1 83 ? 17.254 15.440 -5.539 1.00 51.28 83 GLU A C 1
ATOM 662 O O . GLU A 1 83 ? 18.337 15.969 -5.322 1.00 51.28 83 GLU A O 1
ATOM 667 N N . THR A 1 84 ? 16.178 16.178 -5.820 1.00 51.97 84 THR A N 1
ATOM 668 C CA . THR A 1 84 ? 16.224 17.636 -5.976 1.00 51.97 84 THR A CA 1
ATOM 669 C C . THR A 1 84 ? 15.939 18.420 -4.690 1.00 51.97 84 THR A C 1
ATOM 671 O O . THR A 1 84 ? 15.865 19.643 -4.768 1.00 51.97 84 THR A O 1
ATOM 674 N N . HIS A 1 85 ? 15.777 17.777 -3.520 1.00 48.53 85 HIS A N 1
ATOM 675 C CA . HIS A 1 85 ? 15.539 18.408 -2.197 1.00 48.53 85 HIS A CA 1
ATOM 676 C C . HIS A 1 85 ? 14.382 19.436 -2.137 1.00 48.53 85 HIS A C 1
ATOM 678 O O . HIS A 1 85 ? 14.223 20.159 -1.157 1.00 48.53 85 HIS A O 1
ATOM 684 N N . ARG A 1 86 ? 13.547 19.512 -3.181 1.00 49.41 86 ARG A N 1
ATOM 685 C CA . ARG A 1 86 ? 12.430 20.464 -3.323 1.00 49.41 86 ARG A CA 1
ATOM 686 C C . ARG A 1 86 ? 11.077 19.852 -2.970 1.00 49.41 86 ARG A C 1
ATOM 688 O O . ARG A 1 86 ? 10.041 20.483 -3.185 1.00 49.41 86 ARG A O 1
ATOM 695 N N . ASP A 1 87 ? 11.065 18.616 -2.480 1.00 52.56 87 ASP A N 1
ATOM 696 C CA . ASP A 1 87 ? 9.838 17.962 -2.051 1.00 52.56 87 ASP A CA 1
ATOM 697 C C . ASP A 1 87 ? 9.528 18.245 -0.585 1.00 52.56 87 ASP A C 1
ATOM 699 O O . ASP A 1 87 ? 10.398 18.255 0.280 1.00 52.56 87 ASP A O 1
ATOM 703 N N . THR A 1 88 ? 8.240 18.432 -0.304 1.00 53.75 88 THR A N 1
ATOM 704 C CA . THR A 1 88 ? 7.709 18.205 1.037 1.00 53.75 88 THR A CA 1
ATOM 705 C C . THR A 1 88 ? 7.997 16.746 1.394 1.00 53.75 88 THR A C 1
ATOM 707 O O . THR A 1 88 ? 7.624 15.886 0.589 1.00 53.75 88 THR A O 1
ATOM 710 N N . PRO A 1 89 ? 8.626 16.444 2.544 1.00 52.03 89 PRO A N 1
ATOM 711 C CA . PRO A 1 89 ? 8.959 15.071 2.889 1.00 52.03 89 PRO A CA 1
ATOM 712 C C . PRO A 1 89 ? 7.683 14.237 2.916 1.00 52.03 89 PRO A C 1
ATOM 714 O O . PRO A 1 89 ? 6.724 14.561 3.625 1.00 52.03 89 PRO A O 1
ATOM 717 N N . GLN A 1 90 ? 7.663 13.204 2.077 1.00 73.44 90 GLN A N 1
ATOM 718 C CA . GLN A 1 90 ? 6.622 12.190 2.076 1.00 73.44 90 GLN A CA 1
ATOM 719 C C . GLN A 1 90 ? 7.167 10.989 2.823 1.00 73.44 90 GLN A C 1
ATOM 721 O O . GLN A 1 90 ? 8.284 10.545 2.573 1.00 73.44 90 GLN A O 1
ATOM 726 N N . TRP A 1 91 ? 6.382 10.466 3.750 1.00 86.25 91 TRP A N 1
ATOM 727 C CA . TRP A 1 91 ? 6.756 9.278 4.492 1.00 86.25 91 TRP A CA 1
ATOM 728 C C . TRP A 1 91 ? 6.204 8.070 3.768 1.00 86.25 91 TRP A C 1
ATOM 730 O O . TRP A 1 91 ? 5.080 8.100 3.263 1.00 86.25 91 TRP A O 1
ATOM 740 N N . ARG A 1 92 ? 7.016 7.021 3.673 1.00 91.44 92 ARG A N 1
ATOM 741 C CA . ARG A 1 92 ? 6.673 5.824 2.920 1.00 91.44 92 ARG A CA 1
ATOM 742 C C . ARG A 1 92 ? 7.003 4.562 3.700 1.00 91.44 92 ARG A C 1
ATOM 744 O O . ARG A 1 92 ? 8.115 4.425 4.207 1.00 91.44 92 ARG A O 1
ATOM 751 N N . ILE A 1 93 ? 6.079 3.609 3.682 1.00 93.75 93 ILE A N 1
ATOM 752 C CA . ILE A 1 93 ? 6.366 2.197 3.938 1.00 93.75 93 ILE A CA 1
ATOM 753 C C . ILE A 1 93 ? 6.335 1.484 2.589 1.00 93.75 93 ILE A C 1
ATOM 755 O O . ILE A 1 93 ? 5.386 1.629 1.821 1.00 93.75 93 ILE A O 1
ATOM 759 N N . ASP A 1 94 ? 7.394 0.746 2.279 1.00 92.06 94 ASP A N 1
ATOM 760 C CA . ASP A 1 94 ? 7.532 -0.010 1.036 1.00 92.06 94 ASP A CA 1
ATOM 761 C C . ASP A 1 94 ? 7.904 -1.448 1.377 1.00 92.06 94 ASP A C 1
ATOM 763 O O . ASP A 1 94 ? 9.051 -1.740 1.724 1.00 92.06 94 ASP A O 1
ATOM 767 N N . ILE A 1 95 ? 6.920 -2.342 1.307 1.00 90.75 95 ILE A N 1
ATOM 768 C CA . ILE A 1 95 ? 7.129 -3.764 1.548 1.00 90.75 95 ILE A CA 1
ATOM 769 C C . ILE A 1 95 ? 6.962 -4.539 0.246 1.00 90.75 95 ILE A C 1
ATOM 771 O O . ILE A 1 95 ? 5.943 -4.468 -0.441 1.00 90.75 95 ILE A O 1
ATOM 775 N N . LYS A 1 96 ? 7.999 -5.298 -0.097 1.00 89.56 96 LYS A N 1
ATOM 776 C CA . LYS A 1 96 ? 8.037 -6.175 -1.268 1.00 89.56 96 LYS A CA 1
ATOM 777 C C . LYS A 1 96 ? 7.955 -7.618 -0.807 1.00 89.56 96 LYS A C 1
ATOM 779 O O . LYS A 1 96 ? 8.566 -7.961 0.209 1.00 89.56 96 LYS A O 1
ATOM 784 N N . GLY A 1 97 ? 7.317 -8.473 -1.604 1.00 82.62 97 GLY A N 1
ATOM 785 C CA . GLY A 1 97 ? 7.340 -9.919 -1.375 1.00 82.62 97 GLY A CA 1
ATOM 786 C C . GLY A 1 97 ? 8.765 -10.487 -1.269 1.00 82.62 97 GLY A C 1
ATOM 787 O O . GLY A 1 97 ? 8.974 -11.498 -0.610 1.00 82.62 97 GLY A O 1
ATOM 788 N N . GLN A 1 98 ? 9.777 -9.795 -1.815 1.00 82.81 98 GLN A N 1
ATOM 789 C CA . GLN A 1 98 ? 11.193 -10.164 -1.687 1.00 82.81 98 GLN A CA 1
ATOM 790 C C . GLN A 1 98 ? 11.638 -10.358 -0.230 1.00 82.81 98 GLN A C 1
ATOM 792 O O . GLN A 1 98 ? 12.497 -11.194 0.046 1.00 82.81 98 GLN A O 1
ATOM 797 N N . LYS A 1 99 ? 11.033 -9.623 0.718 1.00 81.38 99 LYS A N 1
ATOM 798 C CA . LYS A 1 99 ? 11.262 -9.798 2.163 1.00 81.38 99 LYS A CA 1
ATOM 799 C C . LYS A 1 99 ? 10.993 -11.242 2.614 1.00 81.38 99 LYS A C 1
ATOM 801 O O . LYS A 1 99 ? 11.584 -11.704 3.588 1.00 81.38 99 LYS A O 1
ATOM 806 N N . PHE A 1 100 ? 10.122 -11.948 1.898 1.00 80.31 100 PHE A N 1
ATOM 807 C CA . PHE A 1 100 ? 9.670 -13.301 2.188 1.00 80.31 100 PHE A CA 1
ATOM 808 C C . PHE A 1 100 ? 10.384 -14.397 1.391 1.00 80.31 100 PHE A C 1
ATOM 810 O O . PHE A 1 100 ? 10.290 -15.559 1.780 1.00 80.31 100 PHE A O 1
ATOM 817 N N . GLY A 1 101 ? 11.152 -14.058 0.350 1.00 76.19 101 GLY A N 1
ATOM 818 C CA . GLY A 1 101 ? 12.014 -15.021 -0.334 1.00 76.19 101 GLY A CA 1
ATOM 819 C C . GLY A 1 101 ? 12.269 -14.729 -1.813 1.00 76.19 101 GLY A C 1
ATOM 820 O O . GLY A 1 101 ? 12.030 -13.624 -2.295 1.00 76.19 101 GLY A O 1
ATOM 821 N N . ALA A 1 102 ? 12.824 -15.717 -2.521 1.00 64.88 102 ALA A N 1
ATOM 822 C CA . ALA A 1 102 ? 13.386 -15.538 -3.863 1.00 64.88 102 ALA A CA 1
ATOM 823 C C . ALA A 1 102 ? 12.325 -15.475 -4.975 1.00 64.88 102 ALA A C 1
ATOM 825 O O . ALA A 1 102 ? 12.441 -14.653 -5.881 1.00 64.88 102 ALA A O 1
ATOM 826 N N . ALA A 1 103 ? 11.285 -16.309 -4.892 1.00 73.75 103 ALA A N 1
ATOM 827 C CA . ALA A 1 103 ? 10.158 -16.313 -5.824 1.00 73.75 103 ALA A CA 1
ATOM 828 C C . ALA A 1 103 ? 9.001 -15.527 -5.205 1.00 73.75 103 ALA A C 1
ATOM 830 O O . ALA A 1 103 ? 8.201 -16.092 -4.460 1.00 73.75 103 ALA A O 1
ATOM 831 N N . TRP A 1 104 ? 8.980 -14.215 -5.413 1.00 80.38 104 TRP A N 1
ATOM 832 C CA . TRP A 1 104 ? 8.046 -13.324 -4.738 1.00 80.38 104 TRP A CA 1
ATOM 833 C C . TRP A 1 104 ? 7.149 -12.560 -5.699 1.00 80.38 104 TRP A C 1
ATOM 835 O O . TRP A 1 104 ? 7.545 -12.244 -6.818 1.00 80.38 104 TRP A O 1
ATOM 845 N N . GLU A 1 105 ? 5.960 -12.220 -5.214 1.00 82.19 105 GLU A N 1
ATOM 846 C CA . GLU A 1 105 ? 4.983 -11.412 -5.927 1.00 82.19 105 GLU A CA 1
ATOM 847 C C . GLU A 1 105 ? 4.426 -10.323 -5.008 1.00 82.19 105 GLU A C 1
ATOM 849 O O . GLU A 1 105 ? 4.346 -10.464 -3.784 1.00 82.19 105 GLU A O 1
ATOM 854 N N . GLY A 1 106 ? 4.043 -9.211 -5.625 1.00 85.88 106 GLY A N 1
ATOM 855 C CA . GLY A 1 106 ? 3.363 -8.127 -4.946 1.00 85.88 106 GLY A CA 1
ATOM 856 C C . GLY A 1 106 ? 4.299 -7.159 -4.223 1.00 85.88 106 GLY A C 1
ATOM 857 O O . GLY A 1 106 ? 5.424 -7.456 -3.802 1.00 85.88 106 GLY A O 1
ATOM 858 N N . ARG A 1 107 ? 3.790 -5.941 -4.084 1.00 90.44 107 ARG A N 1
ATOM 859 C CA . ARG A 1 107 ? 4.410 -4.836 -3.364 1.00 90.44 107 ARG A CA 1
ATOM 860 C C . ARG A 1 107 ? 3.295 -3.978 -2.796 1.00 90.44 107 ARG A C 1
ATOM 862 O O . ARG A 1 107 ? 2.379 -3.621 -3.528 1.00 90.44 107 ARG A O 1
ATOM 869 N N . ILE A 1 108 ? 3.397 -3.626 -1.523 1.00 92.50 108 ILE A N 1
ATOM 870 C CA . ILE A 1 108 ? 2.485 -2.682 -0.883 1.00 92.50 108 ILE A CA 1
ATOM 871 C C . ILE A 1 108 ? 3.287 -1.429 -0.582 1.00 92.50 108 ILE A C 1
ATOM 873 O O . ILE A 1 108 ? 4.322 -1.481 0.086 1.00 92.50 108 ILE A O 1
ATOM 877 N N . VAL A 1 109 ? 2.810 -0.306 -1.111 1.00 92.81 109 VAL A N 1
ATOM 878 C CA . VAL A 1 109 ? 3.396 1.006 -0.860 1.00 92.81 109 VAL A CA 1
ATOM 879 C C . VAL A 1 109 ? 2.360 1.861 -0.154 1.00 92.81 109 VAL A C 1
ATOM 881 O O . VAL A 1 109 ? 1.269 2.083 -0.679 1.00 92.81 109 VAL A O 1
ATOM 884 N N . ILE A 1 110 ? 2.719 2.326 1.035 1.00 94.19 110 ILE A N 1
ATOM 885 C CA . ILE A 1 110 ? 1.897 3.187 1.877 1.00 94.19 110 ILE A CA 1
ATOM 886 C C . ILE A 1 110 ? 2.588 4.540 1.945 1.00 94.19 110 ILE A C 1
ATOM 888 O O . ILE A 1 110 ? 3.768 4.606 2.280 1.00 94.19 110 ILE A O 1
ATOM 892 N N . TYR A 1 111 ? 1.866 5.607 1.635 1.00 90.94 111 TYR A N 1
ATOM 893 C CA . TYR A 1 111 ? 2.326 6.983 1.738 1.00 90.94 111 TYR A C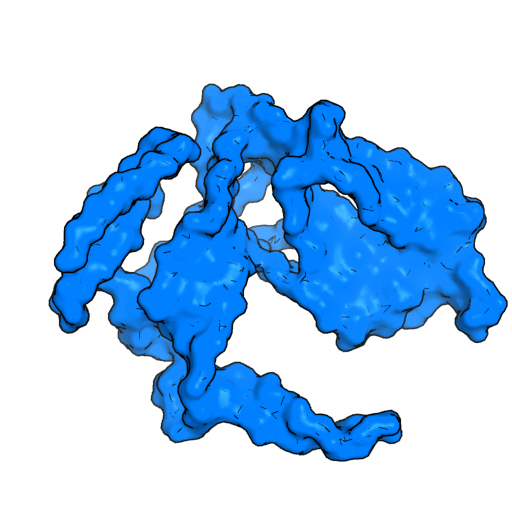A 1
ATOM 894 C C . TYR A 1 111 ? 1.568 7.716 2.837 1.00 90.94 111 TYR A C 1
ATOM 896 O O . TYR A 1 111 ? 0.374 7.501 3.019 1.00 90.94 111 TYR A O 1
ATOM 904 N N . ALA A 1 112 ? 2.246 8.626 3.526 1.00 88.31 112 ALA A N 1
ATOM 905 C CA . ALA A 1 112 ? 1.620 9.523 4.484 1.00 88.31 112 ALA A CA 1
ATOM 906 C C . ALA A 1 112 ? 2.343 10.883 4.516 1.00 88.31 112 ALA A C 1
ATOM 908 O O . ALA A 1 112 ? 3.542 10.969 4.220 1.00 88.31 112 ALA A O 1
ATOM 909 N N . PRO A 1 113 ? 1.646 11.977 4.876 1.00 82.00 113 PRO A N 1
ATOM 910 C CA . PRO A 1 113 ? 2.262 13.298 5.006 1.00 82.00 113 PRO A CA 1
ATOM 911 C C . PRO A 1 113 ? 3.200 13.401 6.219 1.00 82.00 113 PRO A C 1
ATOM 913 O O . PRO A 1 113 ? 4.037 14.301 6.261 1.00 82.00 113 PRO A O 1
ATOM 916 N N . ARG A 1 114 ? 3.056 12.502 7.195 1.00 86.31 114 ARG A N 1
ATOM 917 C CA . ARG A 1 114 ? 3.902 12.313 8.380 1.00 86.31 114 ARG A CA 1
ATOM 918 C C . ARG A 1 114 ? 3.887 10.826 8.764 1.00 86.31 114 ARG A C 1
ATOM 920 O O . ARG A 1 114 ? 2.975 10.134 8.313 1.00 86.31 114 ARG A O 1
ATOM 927 N N . PRO A 1 115 ? 4.808 10.334 9.605 1.00 91.12 115 PRO A N 1
ATOM 928 C CA . PRO A 1 115 ? 4.670 9.007 10.190 1.00 91.12 115 PRO A CA 1
ATOM 929 C C . PRO A 1 115 ? 3.336 8.908 10.936 1.00 91.12 115 PRO A C 1
ATOM 931 O O . PRO A 1 115 ? 2.991 9.810 11.707 1.00 91.12 115 PRO A O 1
ATOM 934 N N . ILE A 1 116 ? 2.586 7.840 10.674 1.00 92.94 116 ILE A N 1
ATOM 935 C CA . ILE A 1 116 ? 1.361 7.499 11.401 1.00 92.94 116 ILE A CA 1
ATOM 936 C C . ILE A 1 116 ? 1.712 6.453 12.455 1.00 92.94 116 ILE A C 1
ATOM 938 O O . ILE A 1 116 ? 2.302 5.418 12.127 1.00 92.94 116 ILE A O 1
ATOM 942 N N . GLY A 1 117 ? 1.382 6.746 13.708 1.00 92.00 117 GLY A N 1
ATOM 943 C CA . GLY A 1 117 ? 1.569 5.853 14.841 1.00 92.00 117 GLY A CA 1
ATOM 944 C C . GLY A 1 117 ? 0.466 4.804 14.965 1.00 92.00 117 GLY A C 1
ATOM 945 O O . GLY A 1 117 ? -0.644 4.960 14.457 1.00 92.00 117 GLY A O 1
ATOM 946 N N . VAL A 1 118 ? 0.784 3.732 15.686 1.00 94.38 118 VAL A N 1
ATOM 947 C CA . VAL A 1 118 ? -0.213 2.761 16.150 1.00 94.38 118 VAL A CA 1
ATOM 948 C C . VAL A 1 118 ? -1.193 3.455 17.103 1.00 94.38 118 VAL A C 1
ATOM 950 O O . VAL A 1 118 ? -0.786 4.258 17.940 1.00 94.38 118 VAL A O 1
ATOM 953 N N . GLY A 1 119 ? -2.479 3.141 16.968 1.00 94.62 119 GLY A N 1
ATOM 954 C CA . GLY A 1 119 ? -3.588 3.724 17.721 1.00 94.62 119 GLY A CA 1
ATOM 955 C C . GLY A 1 119 ? -4.220 4.952 17.065 1.00 94.62 119 GLY A C 1
ATOM 956 O O . GLY A 1 119 ? -5.285 5.378 17.501 1.00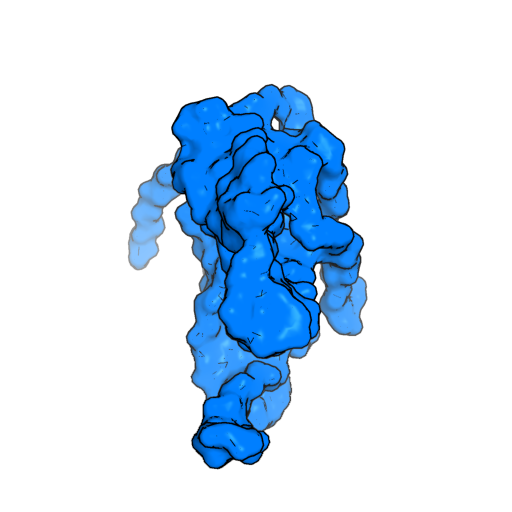 94.62 119 GLY A O 1
ATOM 957 N N . GLU A 1 120 ? -3.612 5.516 16.018 1.00 94.75 120 GLU A N 1
ATOM 958 C CA . GLU A 1 120 ? -4.191 6.656 15.309 1.00 94.75 120 GLU A CA 1
ATOM 959 C C . GLU A 1 120 ? -5.354 6.246 14.398 1.00 94.75 120 GLU A C 1
ATOM 961 O O . GLU A 1 120 ? -5.262 5.255 13.672 1.00 94.75 120 GLU A O 1
ATOM 966 N N . THR A 1 121 ? -6.410 7.060 14.375 1.00 94.19 121 THR A N 1
ATOM 967 C CA . THR A 1 121 ? -7.471 6.979 13.364 1.00 94.19 121 THR A CA 1
ATOM 968 C C . THR A 1 121 ? -7.024 7.687 12.086 1.00 94.19 121 THR A C 1
ATOM 970 O O . THR A 1 121 ? -6.496 8.805 12.129 1.00 94.19 121 THR A O 1
ATOM 973 N N . VAL A 1 122 ? -7.236 7.040 10.943 1.00 93.31 122 VAL A N 1
ATOM 974 C CA . VAL A 1 122 ? -6.885 7.547 9.619 1.00 93.31 122 VAL A CA 1
ATOM 975 C C . VA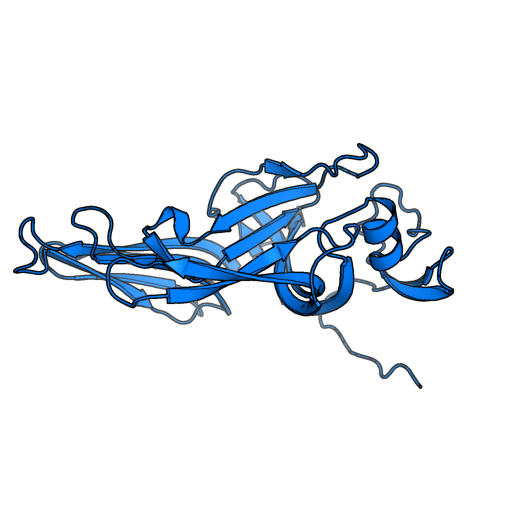L A 1 122 ? -8.021 7.387 8.616 1.00 93.31 122 VAL A C 1
ATOM 977 O O . VAL A 1 122 ? -8.836 6.470 8.691 1.00 93.31 122 VAL A O 1
ATOM 980 N N . THR A 1 123 ? -7.995 8.235 7.596 1.00 91.88 123 THR A N 1
ATOM 981 C CA . THR A 1 123 ? -8.604 7.953 6.298 1.00 91.88 123 THR A CA 1
ATOM 982 C C . THR A 1 123 ? -7.575 7.286 5.390 1.00 91.88 123 THR A C 1
ATOM 984 O O . THR A 1 123 ? -6.433 7.742 5.281 1.00 91.88 123 THR A O 1
ATOM 987 N N . ILE A 1 124 ? -7.982 6.212 4.718 1.00 93.56 124 ILE A N 1
ATOM 988 C CA . ILE A 1 124 ? -7.166 5.455 3.771 1.00 93.56 124 ILE A CA 1
ATOM 989 C C . ILE A 1 124 ? -7.731 5.659 2.373 1.00 93.56 124 ILE A C 1
ATOM 991 O O . ILE A 1 124 ? -8.885 5.341 2.092 1.00 93.56 124 ILE A O 1
ATOM 995 N N . ARG A 1 125 ? -6.891 6.153 1.468 1.00 92.50 125 ARG A N 1
ATOM 996 C CA . ARG A 1 125 ? -7.214 6.268 0.045 1.00 92.50 125 ARG A CA 1
ATOM 997 C C . ARG A 1 125 ? -6.440 5.225 -0.726 1.00 92.50 125 ARG A C 1
ATOM 999 O O . ARG A 1 125 ? -5.208 5.232 -0.707 1.00 92.50 125 ARG A O 1
ATOM 1006 N N . GLU A 1 126 ? -7.156 4.360 -1.428 1.00 92.19 126 GLU A N 1
ATOM 1007 C CA . GLU A 1 126 ? -6.541 3.487 -2.414 1.00 92.19 126 GLU A CA 1
ATOM 1008 C C . GLU A 1 126 ? -6.482 4.225 -3.744 1.00 92.19 126 GLU A C 1
ATOM 1010 O O . GLU A 1 126 ? -7.496 4.632 -4.319 1.00 92.19 126 GLU A O 1
ATOM 1015 N N . MET A 1 127 ? -5.260 4.427 -4.212 1.00 88.69 127 MET A N 1
ATOM 1016 C CA . MET A 1 127 ? -4.975 5.204 -5.398 1.00 88.69 127 MET A CA 1
ATOM 1017 C C . MET A 1 127 ? -4.373 4.290 -6.452 1.00 88.69 127 MET A C 1
ATOM 1019 O O . MET A 1 127 ? -3.392 3.591 -6.199 1.00 88.69 127 MET A O 1
ATOM 1023 N N . GLU A 1 128 ? -4.930 4.348 -7.650 1.00 89.06 128 GLU A N 1
ATOM 1024 C CA . GLU A 1 128 ? -4.345 3.779 -8.849 1.00 89.06 128 GLU A CA 1
ATOM 1025 C C . GLU A 1 128 ? -3.674 4.890 -9.653 1.00 89.06 128 GLU A C 1
ATOM 1027 O O . GLU A 1 128 ? -4.252 5.955 -9.890 1.00 89.06 128 GLU A O 1
ATOM 1032 N N . VAL A 1 129 ? -2.428 4.661 -10.055 1.00 86.25 129 VAL A N 1
ATOM 1033 C CA . VAL A 1 129 ? -1.670 5.597 -10.879 1.00 86.25 129 VAL A CA 1
ATOM 1034 C C . VAL A 1 129 ? -1.088 4.902 -12.071 1.00 86.25 129 VAL A C 1
ATOM 1036 O O . VAL A 1 129 ? -0.355 3.920 -11.958 1.00 86.25 129 VAL A O 1
ATOM 1039 N N . LEU A 1 130 ? -1.373 5.493 -13.222 1.00 88.44 130 LEU A N 1
ATOM 1040 C CA . LEU A 1 130 ? -0.767 5.107 -14.470 1.00 88.44 130 LEU A CA 1
ATOM 1041 C C . LEU A 1 130 ? 0.575 5.822 -14.592 1.00 88.44 130 LEU A C 1
ATOM 1043 O O . LEU A 1 130 ? 0.645 7.043 -14.757 1.00 88.44 130 LEU A O 1
ATOM 1047 N N . HIS A 1 131 ? 1.649 5.056 -14.472 1.00 85.69 131 HIS A N 1
ATOM 1048 C CA . HIS A 1 131 ? 3.003 5.547 -14.646 1.00 85.69 131 HIS A CA 1
ATOM 1049 C C . HIS A 1 131 ? 3.462 5.299 -16.072 1.00 85.69 131 HIS A C 1
ATOM 1051 O O . HIS A 1 131 ? 3.468 4.161 -16.539 1.00 85.69 131 HIS A O 1
ATOM 1057 N N . ARG A 1 132 ? 3.939 6.353 -16.728 1.00 86.94 132 ARG A N 1
ATOM 1058 C CA . ARG A 1 132 ? 4.806 6.209 -17.887 1.00 86.94 132 ARG A CA 1
ATOM 1059 C C . ARG A 1 132 ? 6.217 5.908 -17.404 1.00 86.94 132 ARG A C 1
ATOM 1061 O O . ARG A 1 132 ? 6.774 6.655 -16.596 1.00 86.94 132 ARG A O 1
ATOM 1068 N N . VAL A 1 133 ? 6.761 4.795 -17.870 1.00 86.56 133 VAL A N 1
ATOM 1069 C CA . VAL A 1 133 ? 8.104 4.299 -17.558 1.00 86.56 133 VAL A CA 1
ATOM 1070 C C . VAL A 1 133 ? 8.853 4.028 -18.856 1.00 86.56 133 VAL A C 1
ATOM 1072 O O . VAL A 1 133 ? 8.232 3.850 -19.902 1.00 86.56 133 VAL A O 1
ATOM 1075 N N . LYS A 1 134 ? 10.183 3.973 -18.788 1.00 86.75 134 LYS A N 1
ATOM 1076 C CA . LYS A 1 134 ? 10.989 3.360 -19.847 1.00 86.75 134 LYS A CA 1
ATOM 1077 C C . LYS A 1 134 ? 11.352 1.945 -19.437 1.00 86.75 134 LYS A C 1
ATOM 1079 O O . LYS A 1 134 ? 11.727 1.730 -18.288 1.00 86.75 134 LYS A O 1
ATOM 1084 N N . VAL A 1 135 ? 11.237 0.990 -20.349 1.00 85.88 135 VAL A N 1
ATOM 1085 C CA . VAL A 1 135 ? 11.616 -0.407 -20.124 1.00 85.88 135 VAL A CA 1
ATOM 1086 C C . VAL A 1 135 ? 12.663 -0.843 -21.137 1.00 85.88 135 VAL A C 1
ATOM 1088 O O . VAL A 1 135 ? 12.653 -0.429 -22.294 1.00 85.88 135 VAL A O 1
ATOM 1091 N N . LYS A 1 136 ? 13.596 -1.678 -20.691 1.00 87.12 136 LYS A N 1
ATOM 1092 C CA . LYS A 1 136 ? 14.570 -2.355 -21.544 1.00 87.12 136 LYS A CA 1
ATOM 1093 C C . LYS A 1 136 ? 14.480 -3.845 -21.278 1.00 87.12 136 LYS A C 1
ATOM 1095 O O . LYS A 1 136 ? 14.541 -4.273 -20.126 1.00 87.12 136 LYS A O 1
ATOM 1100 N N . THR A 1 137 ? 14.342 -4.621 -22.340 1.00 85.25 137 THR A N 1
ATOM 1101 C CA . THR A 1 137 ? 14.331 -6.079 -22.257 1.00 85.25 137 THR A CA 1
ATOM 1102 C C . THR A 1 137 ? 15.768 -6.584 -22.268 1.00 85.25 137 THR A C 1
ATOM 1104 O O . THR A 1 137 ? 16.505 -6.374 -23.228 1.00 85.25 137 THR A O 1
ATOM 1107 N N . GLU A 1 138 ? 16.184 -7.231 -21.184 1.00 86.00 138 GLU A N 1
ATOM 1108 C CA . GLU A 1 138 ? 17.493 -7.869 -21.049 1.00 86.00 138 GLU A CA 1
ATOM 1109 C C . GLU A 1 138 ? 17.317 -9.391 -21.112 1.00 86.00 138 GLU A C 1
ATOM 1111 O O . GLU A 1 138 ? 16.469 -9.956 -20.425 1.00 86.00 138 GLU A O 1
ATOM 1116 N N . ILE A 1 139 ? 18.138 -10.083 -21.902 1.00 85.81 139 ILE A N 1
ATOM 1117 C CA . ILE A 1 139 ? 18.157 -11.550 -21.897 1.00 85.81 139 ILE A CA 1
ATOM 1118 C C . ILE A 1 139 ? 19.055 -12.009 -20.749 1.00 85.81 139 ILE A C 1
ATOM 1120 O O . ILE A 1 139 ? 20.267 -11.793 -20.771 1.00 85.81 139 ILE A O 1
ATOM 1124 N N . ARG A 1 140 ? 18.469 -12.658 -19.741 1.00 81.31 140 ARG A N 1
ATOM 1125 C CA . ARG A 1 140 ? 19.205 -13.264 -18.629 1.00 81.31 140 ARG A CA 1
ATOM 1126 C C . ARG A 1 140 ? 19.332 -14.760 -18.825 1.00 81.31 140 ARG A C 1
ATOM 1128 O O . ARG A 1 140 ? 18.343 -15.459 -19.013 1.00 81.31 140 ARG A O 1
ATOM 1135 N N . GLN A 1 141 ? 20.555 -15.259 -18.714 1.00 78.19 141 GLN A N 1
ATOM 1136 C CA . GLN A 1 141 ? 20.798 -16.693 -18.623 1.00 78.19 141 GLN A CA 1
ATOM 1137 C C . GLN A 1 141 ? 20.318 -17.198 -17.262 1.00 78.19 141 GLN A C 1
ATOM 1139 O O . GLN A 1 141 ? 20.729 -16.684 -16.220 1.00 78.19 141 GLN A O 1
ATOM 1144 N N . THR A 1 142 ? 19.439 -18.196 -17.270 1.00 76.88 142 THR A N 1
ATOM 1145 C CA . THR A 1 142 ? 18.998 -18.887 -16.057 1.00 76.88 142 THR A CA 1
ATOM 1146 C C . THR A 1 142 ? 19.534 -20.313 -16.053 1.00 76.88 142 THR A C 1
ATOM 1148 O O . THR A 1 142 ? 19.621 -20.956 -17.096 1.00 76.88 142 THR A O 1
ATOM 1151 N N . LEU A 1 143 ? 19.874 -20.824 -14.867 1.00 72.00 143 LEU A N 1
ATOM 1152 C CA . LEU A 1 143 ? 20.430 -22.174 -14.696 1.00 72.00 143 LEU A CA 1
ATOM 1153 C C . LEU A 1 143 ? 19.471 -23.294 -15.143 1.00 72.00 143 LEU A C 1
ATOM 1155 O O . LEU A 1 143 ? 19.933 -24.375 -15.491 1.00 72.00 143 LEU A O 1
ATOM 1159 N N . HIS A 1 144 ? 18.154 -23.052 -15.124 1.00 68.00 144 HIS A N 1
ATOM 1160 C CA . HIS A 1 144 ? 17.135 -24.094 -15.317 1.00 68.00 144 HIS A CA 1
ATOM 1161 C C . HIS A 1 144 ? 16.205 -23.879 -16.515 1.00 68.00 144 HIS A C 1
ATOM 1163 O O . HIS A 1 144 ? 15.615 -24.844 -16.989 1.00 68.00 144 HIS A O 1
ATOM 1169 N N . HIS A 1 145 ? 16.061 -22.648 -17.013 1.00 69.69 145 HIS A N 1
ATOM 1170 C CA . HIS A 1 145 ? 15.079 -22.314 -18.053 1.00 69.69 145 HIS A CA 1
ATOM 1171 C C . HIS A 1 145 ? 15.714 -21.715 -19.316 1.00 69.69 145 HIS A C 1
ATOM 1173 O O . HIS A 1 145 ? 15.000 -21.239 -20.193 1.00 69.69 145 HIS A O 1
ATOM 1179 N N . GLY A 1 146 ? 17.048 -21.736 -19.428 1.00 79.25 146 GLY A N 1
ATOM 1180 C CA . GLY A 1 146 ? 17.759 -21.118 -20.546 1.00 79.25 146 GLY A CA 1
ATOM 1181 C C . GLY A 1 146 ? 17.680 -19.582 -20.516 1.00 79.25 146 GLY A C 1
ATOM 1182 O O . GLY A 1 146 ? 17.503 -18.998 -19.437 1.00 79.25 146 GLY A O 1
ATOM 1183 N N . PRO A 1 147 ? 17.862 -18.903 -21.663 1.00 78.12 147 PRO A N 1
ATOM 1184 C CA . PRO A 1 147 ? 17.752 -17.452 -21.753 1.00 78.12 147 PRO A CA 1
ATOM 1185 C C . PRO A 1 147 ? 16.302 -16.999 -21.545 1.00 78.12 147 PRO A C 1
ATOM 1187 O O . PRO A 1 147 ? 15.412 -17.351 -22.314 1.00 78.12 147 PRO A O 1
ATOM 1190 N N . VAL A 1 148 ? 16.075 -16.178 -20.523 1.00 81.56 148 VAL A N 1
ATOM 1191 C CA . VAL A 1 148 ? 14.775 -15.578 -20.209 1.00 81.56 148 VAL A CA 1
ATOM 1192 C C . VAL A 1 148 ? 14.849 -14.077 -20.458 1.00 81.56 148 VAL A C 1
ATOM 1194 O O . VAL A 1 148 ? 15.762 -13.406 -19.974 1.00 81.56 148 VAL A O 1
ATOM 1197 N N . ALA A 1 149 ? 13.885 -13.541 -21.204 1.00 81.00 149 ALA A N 1
ATOM 1198 C CA . ALA A 1 149 ? 13.715 -12.103 -21.365 1.00 81.00 149 ALA A CA 1
ATOM 1199 C C . ALA A 1 149 ? 13.169 -11.501 -20.062 1.00 81.00 149 ALA A C 1
ATOM 1201 O O . ALA A 1 149 ? 12.094 -11.875 -19.596 1.00 81.00 149 ALA A O 1
ATOM 1202 N N . VAL A 1 150 ? 13.921 -10.581 -19.465 1.00 80.19 150 VAL A N 1
ATOM 1203 C CA . VAL A 1 150 ? 13.551 -9.868 -18.243 1.00 80.19 150 VAL A CA 1
ATOM 1204 C C . VAL A 1 150 ? 13.465 -8.387 -18.564 1.00 80.19 150 VAL A C 1
ATOM 1206 O O . VAL A 1 150 ? 14.443 -7.774 -18.989 1.00 80.19 150 VAL A O 1
ATOM 1209 N N . GLU A 1 151 ? 12.296 -7.801 -18.343 1.00 81.62 151 GLU A N 1
ATOM 1210 C CA . GLU A 1 151 ? 12.134 -6.358 -18.454 1.00 81.62 151 GLU A CA 1
ATOM 1211 C C . GLU A 1 151 ? 12.728 -5.648 -17.239 1.00 81.62 151 GLU A C 1
ATOM 1213 O O . GLU A 1 151 ? 12.492 -6.015 -16.083 1.00 81.62 151 GLU A O 1
ATOM 1218 N N . ARG A 1 152 ? 13.476 -4.581 -17.506 1.00 78.94 152 ARG A N 1
ATOM 1219 C CA . ARG A 1 152 ? 14.031 -3.689 -16.497 1.00 78.94 152 ARG A CA 1
ATOM 1220 C C . ARG A 1 152 ? 13.510 -2.277 -16.717 1.00 78.94 152 ARG A C 1
ATOM 1222 O O . ARG A 1 152 ? 13.653 -1.726 -17.804 1.00 78.94 152 ARG A O 1
ATOM 1229 N N . GLU A 1 153 ? 12.949 -1.675 -15.671 1.00 77.69 153 GLU A N 1
ATOM 1230 C CA . GLU A 1 153 ? 12.563 -0.262 -15.694 1.00 77.69 153 GLU A CA 1
ATOM 1231 C C . GLU A 1 153 ? 13.799 0.650 -15.621 1.00 77.69 153 GLU A C 1
ATOM 1233 O O . GLU A 1 153 ? 14.706 0.440 -14.809 1.00 77.69 153 GLU A O 1
ATOM 1238 N N . LEU A 1 154 ? 13.814 1.675 -16.468 1.00 76.25 154 LEU A N 1
ATOM 1239 C CA . LEU A 1 154 ? 14.843 2.701 -16.597 1.00 76.25 154 LEU A CA 1
ATOM 1240 C C . LEU A 1 154 ? 14.267 4.083 -16.286 1.00 76.25 154 LEU A C 1
ATOM 1242 O O . LEU A 1 154 ? 13.052 4.281 -16.240 1.00 76.25 154 LEU A O 1
ATOM 1246 N N . SER A 1 155 ? 15.157 5.061 -16.099 1.00 70.25 155 SER A N 1
ATOM 1247 C CA . SER A 1 155 ? 14.725 6.444 -15.930 1.00 70.25 155 SER A CA 1
ATOM 1248 C C . SER A 1 155 ? 14.133 7.012 -17.217 1.00 70.25 155 SER A C 1
ATOM 1250 O O . SER A 1 155 ? 14.727 6.883 -18.288 1.00 70.25 155 SER A O 1
ATOM 1252 N N . ILE A 1 156 ? 13.001 7.714 -17.109 1.00 71.19 156 ILE A N 1
ATOM 1253 C CA . ILE A 1 156 ? 12.325 8.325 -18.259 1.00 71.19 156 ILE A CA 1
ATOM 1254 C C . ILE A 1 156 ? 13.185 9.385 -18.968 1.00 71.19 156 ILE A C 1
ATOM 1256 O O . ILE A 1 156 ? 13.005 9.633 -20.162 1.00 71.19 156 ILE A O 1
ATOM 1260 N N . THR A 1 157 ? 14.127 10.004 -18.250 1.00 68.12 157 THR A N 1
ATOM 1261 C CA . THR A 1 157 ? 15.003 11.064 -18.767 1.00 68.12 157 THR A CA 1
ATOM 1262 C C . THR A 1 157 ? 16.198 10.542 -19.567 1.00 68.12 157 THR A C 1
ATOM 1264 O O . THR A 1 157 ? 16.842 11.330 -20.254 1.00 68.12 157 THR A O 1
ATOM 1267 N N . GLY A 1 158 ? 16.489 9.236 -19.527 1.00 68.38 158 GLY A N 1
ATOM 1268 C CA . GLY A 1 158 ? 17.566 8.617 -20.309 1.00 68.38 158 GLY A CA 1
ATOM 1269 C C . GLY A 1 158 ? 17.180 8.357 -21.770 1.00 68.38 158 GLY A C 1
ATOM 1270 O O . GLY A 1 158 ? 16.000 8.230 -22.091 1.00 68.38 158 GLY A O 1
ATOM 1271 N N . ALA A 1 159 ? 18.162 8.256 -22.669 1.00 65.88 159 ALA A N 1
ATOM 1272 C CA . ALA A 1 159 ? 17.929 8.044 -24.105 1.00 65.88 159 ALA A CA 1
ATOM 1273 C C . ALA A 1 159 ? 17.559 6.592 -24.486 1.00 65.88 159 ALA A C 1
ATOM 1275 O O . ALA A 1 159 ? 17.088 6.363 -25.595 1.00 65.88 159 ALA A O 1
ATOM 1276 N N . GLU A 1 160 ? 17.737 5.618 -23.587 1.00 78.31 160 GLU A N 1
ATOM 1277 C CA . GLU A 1 160 ? 17.550 4.190 -23.881 1.00 78.31 160 GLU A CA 1
ATOM 1278 C C . GLU A 1 160 ? 16.251 3.616 -23.288 1.00 78.31 160 GLU A C 1
ATOM 1280 O O . GLU A 1 160 ? 15.924 3.877 -22.129 1.00 78.31 160 GLU A O 1
ATOM 1285 N N . GLY A 1 161 ? 15.557 2.774 -24.062 1.00 81.19 161 GLY A N 1
ATOM 1286 C CA . GLY A 1 161 ? 14.385 1.997 -23.636 1.00 81.19 161 GLY A CA 1
ATOM 1287 C C . GLY A 1 161 ? 13.091 2.364 -24.368 1.00 81.19 161 GLY A C 1
ATOM 1288 O O . GLY A 1 161 ? 12.943 3.466 -24.893 1.00 81.19 161 GLY A O 1
ATOM 1289 N N . GLU A 1 162 ? 12.147 1.428 -24.385 1.00 85.00 162 GLU A N 1
ATOM 1290 C CA . GLU A 1 162 ? 10.802 1.618 -24.930 1.00 85.00 162 GLU A CA 1
ATOM 1291 C C . GLU A 1 162 ? 9.896 2.268 -23.878 1.00 85.00 162 GLU A C 1
ATOM 1293 O O . GLU A 1 162 ? 9.996 1.964 -22.687 1.00 85.00 162 GLU A O 1
ATOM 1298 N N . GLU A 1 163 ? 9.010 3.179 -24.289 1.00 87.00 163 GLU A N 1
ATOM 1299 C CA . GLU A 1 163 ? 8.016 3.741 -23.370 1.00 87.00 163 GLU A CA 1
ATOM 1300 C C . GLU A 1 163 ? 6.901 2.721 -23.109 1.00 87.00 163 GLU A C 1
ATOM 1302 O O . GLU A 1 163 ? 6.288 2.199 -24.036 1.00 87.00 163 GLU A O 1
ATOM 1307 N N . ALA A 1 164 ? 6.602 2.477 -21.835 1.00 86.94 164 ALA A N 1
ATOM 1308 C CA . ALA A 1 164 ? 5.508 1.616 -21.407 1.00 86.94 164 ALA A CA 1
ATOM 1309 C C . ALA A 1 164 ? 4.644 2.313 -20.352 1.00 86.94 164 ALA A C 1
ATOM 1311 O O . ALA A 1 164 ? 5.118 3.132 -19.559 1.00 86.94 164 ALA A O 1
ATOM 1312 N N . LEU A 1 165 ? 3.360 1.957 -20.321 1.00 87.88 165 LEU A N 1
ATOM 1313 C CA . LEU A 1 165 ? 2.430 2.379 -19.279 1.00 87.88 165 LEU A CA 1
ATOM 1314 C C . LEU A 1 165 ? 2.256 1.243 -18.269 1.00 87.88 165 LEU A C 1
ATOM 1316 O O . LEU A 1 165 ? 1.923 0.113 -18.627 1.00 87.88 165 LEU A O 1
ATOM 1320 N N . ARG A 1 166 ? 2.488 1.541 -16.991 1.00 87.25 166 ARG A N 1
ATOM 1321 C CA . ARG A 1 166 ? 2.345 0.596 -15.880 1.00 87.25 166 ARG A CA 1
ATOM 1322 C C . ARG A 1 166 ? 1.379 1.166 -14.852 1.00 87.25 166 ARG A C 1
ATOM 1324 O O . ARG A 1 166 ? 1.632 2.227 -14.285 1.00 87.25 166 ARG A O 1
ATOM 1331 N N . SER A 1 167 ? 0.284 0.453 -14.605 1.00 89.19 167 SER A N 1
ATOM 1332 C CA . SER A 1 167 ? -0.612 0.771 -13.492 1.00 89.19 167 SER A CA 1
ATOM 1333 C C . SER A 1 167 ? 0.031 0.335 -12.176 1.00 89.19 167 SER A C 1
ATOM 1335 O O . SER A 1 167 ? 0.593 -0.758 -12.080 1.00 89.19 167 SER A O 1
ATOM 1337 N N . ARG A 1 168 ? -0.020 1.200 -11.164 1.00 88.56 168 ARG A N 1
ATOM 1338 C CA . ARG A 1 168 ? 0.453 0.922 -9.805 1.00 88.56 168 ARG A CA 1
ATOM 1339 C C . ARG A 1 168 ? -0.608 1.329 -8.809 1.00 88.56 168 ARG A C 1
ATOM 1341 O O . ARG A 1 168 ? -1.201 2.395 -8.943 1.00 88.56 168 ARG A O 1
ATOM 1348 N N . ARG A 1 169 ? -0.781 0.513 -7.775 1.00 90.88 169 ARG A N 1
ATOM 1349 C CA . ARG A 1 169 ? -1.653 0.829 -6.647 1.00 90.88 169 ARG A CA 1
ATOM 1350 C C . ARG A 1 169 ? -0.827 1.182 -5.428 1.00 90.88 169 ARG A C 1
ATOM 1352 O O . ARG A 1 169 ? 0.205 0.562 -5.168 1.00 90.88 169 ARG A O 1
ATOM 1359 N N . TYR A 1 170 ? -1.272 2.192 -4.703 1.00 91.56 170 TYR A N 1
ATOM 1360 C CA . TYR A 1 170 ? -0.691 2.581 -3.431 1.00 91.56 170 TYR A CA 1
ATOM 1361 C C . TYR A 1 170 ? -1.774 3.073 -2.485 1.00 91.56 170 TYR A C 1
ATOM 1363 O O . TYR A 1 170 ? -2.847 3.512 -2.901 1.00 91.56 170 TYR A O 1
ATOM 1371 N N . LEU A 1 171 ? -1.456 3.011 -1.201 1.00 94.25 171 LEU A N 1
ATOM 1372 C CA . LEU A 1 171 ? -2.308 3.513 -0.140 1.00 94.25 171 LEU A CA 1
ATOM 1373 C C . LEU A 1 171 ? -1.789 4.865 0.315 1.00 94.25 171 LEU A C 1
ATOM 1375 O O . LEU A 1 171 ? -0.580 5.056 0.448 1.00 94.25 171 LEU A O 1
ATOM 1379 N N . VAL A 1 172 ? -2.696 5.801 0.552 1.00 91.31 172 VAL A N 1
ATOM 1380 C CA . VAL A 1 172 ? -2.388 7.0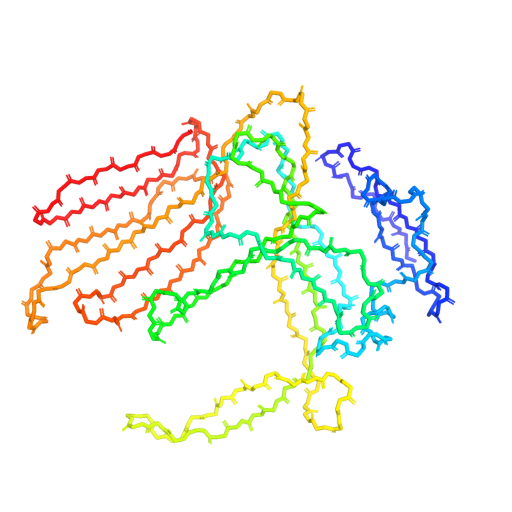77 1.195 1.00 91.31 172 VAL A CA 1
ATOM 1381 C C . VAL A 1 172 ? -3.136 7.122 2.516 1.00 91.31 172 VAL A C 1
ATOM 1383 O O . VAL A 1 172 ? -4.360 7.023 2.521 1.00 91.31 172 VAL A O 1
ATOM 1386 N N . LEU A 1 173 ? -2.395 7.238 3.615 1.00 92.25 173 LEU A N 1
ATOM 1387 C CA . LEU A 1 173 ? -2.929 7.343 4.969 1.00 92.25 173 LEU A CA 1
ATOM 1388 C C . LEU A 1 173 ? -2.869 8.790 5.434 1.00 92.25 173 LEU A C 1
ATOM 1390 O O . LEU A 1 173 ? -1.824 9.444 5.358 1.00 92.25 173 LEU A O 1
ATOM 1394 N N . GLU A 1 174 ? -3.987 9.266 5.961 1.00 87.69 174 GLU A N 1
ATOM 1395 C CA . GLU A 1 174 ? -4.150 10.627 6.452 1.00 87.69 174 GLU A CA 1
ATOM 1396 C C . GLU A 1 174 ? -4.782 10.594 7.834 1.00 87.69 174 GLU A C 1
ATOM 1398 O O . GLU A 1 174 ? -5.858 10.039 8.008 1.00 87.69 174 GLU A O 1
ATOM 1403 N N . SER A 1 175 ? -4.098 11.175 8.819 1.00 88.19 175 SER A N 1
ATOM 1404 C CA . SER A 1 175 ? -4.583 11.207 10.200 1.00 88.19 175 SER A CA 1
ATOM 1405 C C . SER A 1 175 ? -5.866 12.024 10.317 1.00 88.19 175 SER A C 1
ATOM 1407 O O . SER A 1 175 ? -5.923 13.169 9.861 1.00 88.19 175 SER A O 1
ATOM 1409 N N . THR A 1 176 ? -6.861 11.439 10.973 1.00 85.31 176 THR A N 1
ATOM 1410 C CA . THR A 1 176 ? -8.154 12.046 11.299 1.00 85.31 176 THR A CA 1
ATOM 1411 C C . THR A 1 176 ? -8.365 11.982 12.813 1.00 85.31 176 THR A C 1
ATOM 1413 O O . THR A 1 176 ? -9.165 11.183 13.305 1.00 85.31 176 THR A O 1
ATOM 1416 N N . PRO A 1 177 ? -7.600 12.777 13.587 1.00 80.38 177 PRO A N 1
ATOM 1417 C CA . PRO A 1 177 ? -7.649 12.718 15.041 1.00 80.38 177 PRO A CA 1
ATOM 1418 C C . PRO A 1 177 ? -9.022 13.151 15.563 1.00 80.38 177 PRO A C 1
ATOM 1420 O O . PRO A 1 177 ? -9.642 14.066 15.025 1.00 80.38 177 PRO A O 1
ATOM 1423 N N . GLY A 1 178 ? -9.468 12.516 16.648 1.00 77.81 178 GLY A N 1
ATOM 1424 C CA . GLY A 1 178 ? -10.732 12.845 17.314 1.00 77.81 178 GLY A CA 1
ATOM 1425 C C . GLY A 1 178 ? -11.978 12.206 16.696 1.00 77.81 178 GLY A C 1
ATOM 1426 O O . GLY A 1 178 ? -13.076 12.496 17.160 1.00 77.81 178 GLY A O 1
ATOM 1427 N N . VAL A 1 179 ? -11.823 11.340 15.688 1.00 85.06 179 VAL A N 1
ATOM 1428 C CA . VAL A 1 179 ? -12.920 10.534 15.138 1.00 85.06 179 VAL A CA 1
ATOM 1429 C C . VAL A 1 179 ? -12.857 9.114 15.696 1.00 85.06 179 VAL A C 1
ATOM 1431 O O . VAL A 1 179 ? -11.783 8.505 15.752 1.00 85.06 179 VAL A O 1
ATOM 1434 N N . GLU A 1 180 ? -14.010 8.605 16.126 1.00 90.69 180 GLU A N 1
ATOM 1435 C CA . GLU A 1 180 ? -14.155 7.239 16.622 1.00 90.69 180 GLU A CA 1
ATOM 1436 C C . GLU A 1 180 ? -13.999 6.236 15.467 1.00 90.69 180 GLU A C 1
ATOM 1438 O O . GLU A 1 180 ? -14.663 6.387 14.438 1.00 90.69 180 GLU A O 1
ATOM 1443 N N . PRO A 1 181 ? -13.106 5.240 15.594 1.00 93.56 181 PRO A N 1
ATOM 1444 C CA . PRO A 1 181 ? -12.838 4.312 14.509 1.00 93.56 181 PRO A CA 1
ATOM 1445 C C . PRO A 1 181 ? -13.976 3.308 14.312 1.00 93.56 181 PRO A C 1
ATOM 1447 O O . PRO A 1 181 ? -14.555 2.805 15.270 1.00 93.56 181 PRO A O 1
ATOM 1450 N N . ARG A 1 182 ? -14.248 2.971 13.051 1.00 93.56 182 ARG A N 1
ATOM 1451 C CA . ARG A 1 182 ? -15.251 1.975 12.631 1.00 93.56 182 ARG A CA 1
ATOM 1452 C C . ARG A 1 182 ? -14.644 0.641 12.208 1.00 93.56 182 ARG A C 1
ATOM 1454 O O . ARG A 1 182 ? -15.359 -0.346 12.070 1.00 93.56 182 ARG A O 1
ATOM 1461 N N . ALA A 1 183 ? -13.345 0.638 11.937 1.00 96.62 183 ALA A N 1
ATOM 1462 C CA . ALA A 1 183 ? -12.596 -0.506 11.444 1.00 96.62 183 ALA A CA 1
ATOM 1463 C C . ALA A 1 183 ? -11.136 -0.406 11.895 1.00 96.62 183 ALA A C 1
ATOM 1465 O O . ALA A 1 183 ? -10.662 0.666 12.284 1.00 96.62 183 ALA A O 1
ATOM 1466 N N . GLU A 1 184 ? -10.403 -1.506 11.784 1.00 97.94 184 GLU A N 1
ATOM 1467 C CA . GLU A 1 184 ? -8.989 -1.585 12.127 1.00 97.94 184 GLU A CA 1
ATOM 1468 C C . GLU A 1 184 ? -8.131 -1.909 10.894 1.00 97.94 184 GLU A C 1
ATOM 1470 O O . GLU A 1 184 ? -8.461 -2.773 10.085 1.00 97.94 184 GLU A O 1
ATOM 1475 N N . LEU A 1 185 ? -7.006 -1.210 10.728 1.00 98.12 185 LEU A N 1
ATOM 1476 C CA . LEU A 1 185 ? -5.975 -1.532 9.745 1.00 98.12 185 LEU A CA 1
ATOM 1477 C C . LEU A 1 185 ? -4.947 -2.445 10.407 1.00 98.12 185 LEU A C 1
ATOM 1479 O O . LEU A 1 185 ? -4.219 -2.019 11.312 1.00 98.12 185 LEU A O 1
ATOM 1483 N N . VAL A 1 186 ? -4.863 -3.676 9.910 1.00 97.75 186 VAL A N 1
ATOM 1484 C CA . VAL A 1 186 ? -4.009 -4.730 10.457 1.00 97.75 186 VAL A CA 1
ATOM 1485 C C . VAL A 1 186 ? -3.037 -5.267 9.415 1.00 97.75 186 VAL A C 1
ATOM 1487 O O . VAL A 1 186 ? -3.350 -5.410 8.233 1.00 97.75 186 VAL A O 1
ATOM 1490 N N . TRP A 1 187 ? -1.841 -5.607 9.873 1.00 97.00 187 TRP A N 1
ATOM 1491 C CA . TRP A 1 187 ? -0.837 -6.350 9.135 1.00 97.00 187 TRP A CA 1
ATOM 1492 C C . TRP A 1 187 ? -0.687 -7.750 9.728 1.00 97.00 187 TRP A C 1
ATOM 1494 O O . TRP A 1 187 ? -0.332 -7.906 10.898 1.00 97.00 187 TRP A O 1
ATOM 1504 N N . ALA A 1 188 ? -0.892 -8.769 8.904 1.00 95.88 188 ALA A N 1
ATOM 1505 C CA . ALA A 1 188 ? -0.742 -10.164 9.287 1.00 95.88 188 ALA A CA 1
ATOM 1506 C C . ALA A 1 188 ? 0.243 -10.884 8.363 1.00 95.88 188 ALA A C 1
ATOM 1508 O O . ALA A 1 188 ? 0.413 -10.528 7.195 1.00 95.88 188 ALA A O 1
ATOM 1509 N N . THR A 1 189 ? 0.896 -11.926 8.876 1.00 93.12 189 THR A N 1
ATOM 1510 C CA . THR A 1 189 ? 1.772 -12.786 8.072 1.00 93.12 189 THR A CA 1
ATOM 1511 C C . THR A 1 189 ? 1.461 -14.250 8.319 1.00 93.12 189 THR A C 1
ATOM 1513 O O . THR A 1 189 ? 1.504 -14.700 9.461 1.00 93.12 189 THR A O 1
ATOM 1516 N N . ALA A 1 190 ? 1.241 -15.009 7.251 1.00 90.94 190 ALA A N 1
ATOM 1517 C CA . ALA A 1 190 ? 1.110 -16.457 7.281 1.00 90.94 190 ALA A CA 1
ATOM 1518 C C . ALA A 1 190 ? 2.362 -17.087 6.668 1.00 90.94 190 ALA A C 1
ATOM 1520 O O . ALA A 1 190 ? 2.787 -16.713 5.577 1.00 90.94 190 ALA A O 1
ATOM 1521 N N . HIS A 1 191 ? 2.972 -18.054 7.348 1.00 87.94 191 HIS A N 1
ATOM 1522 C CA . HIS A 1 191 ? 4.149 -18.752 6.837 1.00 87.94 191 HIS A CA 1
ATOM 1523 C C . HIS A 1 191 ? 3.988 -20.269 6.944 1.00 87.94 191 HIS A C 1
ATOM 1525 O O . HIS A 1 191 ? 3.527 -20.799 7.946 1.00 87.94 191 HIS A O 1
ATOM 1531 N N . THR A 1 192 ? 4.389 -20.974 5.892 1.00 86.38 192 THR A N 1
ATOM 1532 C CA . THR A 1 192 ? 4.351 -22.436 5.799 1.00 86.38 192 THR A CA 1
ATOM 1533 C C . THR A 1 192 ? 5.761 -22.992 5.919 1.00 86.38 192 THR A C 1
ATOM 1535 O O . THR A 1 192 ? 6.671 -22.570 5.193 1.00 86.38 192 THR A O 1
ATOM 1538 N N . LYS A 1 193 ? 5.938 -23.981 6.798 1.00 82.81 193 LYS A N 1
ATOM 1539 C CA . LYS A 1 193 ? 7.231 -24.609 7.076 1.00 82.81 193 LYS A CA 1
ATOM 1540 C C . LYS A 1 193 ? 7.252 -26.066 6.626 1.00 82.81 193 LYS A C 1
ATOM 1542 O O . LYS A 1 193 ? 6.346 -26.848 6.912 1.00 82.81 193 LYS A O 1
ATOM 1547 N N . THR A 1 194 ? 8.330 -26.448 5.953 1.00 76.06 194 THR A N 1
ATOM 1548 C CA . THR A 1 194 ? 8.624 -27.832 5.568 1.00 76.06 194 THR A CA 1
ATOM 1549 C C . THR A 1 194 ? 9.777 -28.384 6.398 1.00 76.06 194 THR A C 1
ATOM 1551 O O . THR A 1 194 ? 10.663 -27.644 6.822 1.00 76.06 194 THR A O 1
ATOM 1554 N N . THR A 1 195 ? 9.790 -29.697 6.609 1.00 69.31 195 THR A N 1
ATOM 1555 C CA . THR A 1 195 ? 10.874 -30.403 7.305 1.00 69.31 195 THR A CA 1
ATOM 1556 C C . THR A 1 195 ? 12.211 -30.278 6.563 1.00 69.31 195 THR A C 1
ATOM 1558 O O . THR A 1 195 ? 12.261 -30.020 5.357 1.00 69.31 195 THR A O 1
ATOM 1561 N N . LEU A 1 196 ? 13.309 -30.494 7.297 1.00 60.25 196 LEU A N 1
ATOM 1562 C CA . LEU A 1 196 ? 14.708 -30.235 6.910 1.00 60.25 196 LEU A CA 1
ATOM 1563 C C . LEU A 1 196 ? 15.245 -31.057 5.718 1.00 60.25 196 LEU A C 1
ATOM 1565 O O . LEU A 1 196 ? 16.422 -30.962 5.391 1.00 60.25 196 LEU A O 1
ATOM 1569 N N . LYS A 1 197 ? 14.400 -31.845 5.045 1.00 62.31 197 LYS A N 1
ATOM 1570 C CA . LYS A 1 197 ? 14.754 -32.605 3.836 1.00 62.31 197 LYS A CA 1
ATOM 1571 C C . LYS A 1 197 ? 13.694 -32.527 2.730 1.00 62.31 197 LYS A C 1
ATOM 1573 O O . LYS A 1 197 ? 13.763 -33.290 1.782 1.00 62.31 197 LYS A O 1
ATOM 1578 N N . GLY A 1 198 ? 12.692 -31.651 2.844 1.00 55.56 198 GLY A N 1
ATOM 1579 C CA . GLY A 1 198 ? 11.645 -31.495 1.820 1.00 55.56 198 GLY A CA 1
ATOM 1580 C C . GLY A 1 198 ? 10.637 -32.653 1.724 1.00 55.56 198 GLY A C 1
ATOM 1581 O O . GLY A 1 198 ? 9.669 -32.537 0.982 1.00 55.56 198 GLY A O 1
ATOM 1582 N N . PHE A 1 199 ? 10.812 -33.726 2.503 1.00 55.00 199 PHE A N 1
ATOM 1583 C CA . PHE A 1 199 ? 9.990 -34.944 2.441 1.00 55.00 199 PHE A CA 1
ATOM 1584 C C . PHE A 1 199 ? 8.762 -34.946 3.375 1.00 55.00 199 PHE A C 1
ATOM 1586 O O . PHE A 1 199 ? 8.025 -35.923 3.410 1.00 55.00 199 PHE A O 1
ATOM 1593 N N . GLY A 1 200 ? 8.494 -33.853 4.102 1.00 61.69 200 GLY A N 1
ATOM 1594 C CA . GLY A 1 200 ? 7.303 -33.712 4.954 1.00 61.69 200 GLY A CA 1
ATOM 1595 C C . GLY A 1 200 ? 6.994 -32.253 5.297 1.00 61.69 200 GLY A C 1
ATOM 1596 O O . GLY A 1 200 ? 7.914 -31.440 5.426 1.00 61.69 200 GLY A O 1
ATOM 1597 N N . ARG A 1 201 ? 5.712 -31.895 5.420 1.00 64.38 201 ARG A N 1
ATOM 1598 C CA . ARG A 1 201 ? 5.255 -30.547 5.814 1.00 64.38 201 ARG A CA 1
ATOM 1599 C C . ARG A 1 201 ? 5.139 -30.492 7.339 1.00 64.38 201 ARG A C 1
ATOM 1601 O O . ARG A 1 201 ? 4.538 -31.392 7.903 1.00 64.38 201 ARG A O 1
ATOM 1608 N N . GLN A 1 202 ? 5.726 -29.474 7.976 1.00 79.38 202 GLN A N 1
ATOM 1609 C CA . GLN A 1 202 ? 5.715 -29.340 9.439 1.00 79.38 202 GLN A CA 1
ATOM 1610 C C . GLN A 1 202 ? 4.449 -28.611 9.906 1.00 79.38 202 GLN A C 1
ATOM 1612 O O . GLN A 1 202 ? 3.705 -29.097 10.746 1.00 79.38 202 GLN A O 1
ATOM 1617 N N . TYR A 1 203 ? 4.170 -27.453 9.311 1.00 81.56 203 TYR A N 1
ATOM 1618 C CA . TYR A 1 203 ? 2.893 -26.770 9.479 1.00 81.56 203 TYR A CA 1
ATOM 1619 C C . TYR A 1 203 ? 2.595 -25.879 8.281 1.00 81.56 203 TYR A C 1
ATOM 1621 O O . TYR A 1 203 ? 3.486 -25.467 7.527 1.00 81.56 203 TYR A O 1
ATOM 1629 N N . TRP A 1 204 ? 1.314 -25.592 8.120 1.00 85.19 204 TRP A N 1
ATOM 1630 C CA . TRP A 1 204 ? 0.730 -24.837 7.038 1.00 85.19 204 TRP A CA 1
ATOM 1631 C C . TRP A 1 204 ? -0.086 -23.683 7.608 1.00 85.19 204 TRP A C 1
ATOM 1633 O O . TRP A 1 204 ? -1.046 -23.929 8.333 1.00 85.19 204 TRP A O 1
ATOM 1643 N N . ALA A 1 205 ? 0.249 -22.451 7.225 1.00 88.06 205 ALA A N 1
ATOM 1644 C CA . ALA A 1 205 ? -0.537 -21.268 7.562 1.00 88.06 205 ALA A CA 1
ATOM 1645 C C . ALA A 1 205 ? -1.264 -20.733 6.320 1.00 88.06 205 ALA A C 1
ATOM 1647 O O . ALA A 1 205 ? -0.664 -20.645 5.244 1.00 88.06 205 ALA A O 1
ATOM 1648 N N . LYS A 1 206 ? -2.544 -20.375 6.459 1.00 89.88 206 LYS A N 1
ATOM 1649 C CA . LYS A 1 206 ? -3.346 -19.687 5.431 1.00 89.88 206 LYS A CA 1
ATOM 1650 C C . LYS A 1 206 ? -3.892 -18.389 5.977 1.00 89.88 206 LYS A C 1
ATOM 1652 O O . LYS A 1 206 ? -4.293 -18.339 7.135 1.00 89.88 206 LYS A O 1
ATOM 1657 N N . VAL A 1 207 ? -3.998 -17.404 5.096 1.00 91.88 207 VAL A N 1
ATOM 1658 C CA . VAL A 1 207 ? -4.857 -16.247 5.324 1.00 91.88 207 VAL A CA 1
ATOM 1659 C C . VAL A 1 207 ? -6.241 -16.527 4.739 1.00 91.88 207 VAL A C 1
ATOM 1661 O O . VAL A 1 207 ? -6.361 -16.935 3.582 1.00 91.88 207 VAL A O 1
ATOM 1664 N N . GLY A 1 208 ? -7.277 -16.319 5.543 1.00 91.94 208 GLY A N 1
ATOM 1665 C CA . GLY A 1 208 ? -8.689 -16.434 5.194 1.00 91.94 208 GLY A CA 1
ATOM 1666 C C . GLY A 1 208 ? -9.508 -15.285 5.788 1.00 91.94 208 GLY A C 1
ATOM 1667 O O . GLY A 1 208 ? -8.956 -14.261 6.192 1.00 91.94 208 GLY A O 1
ATOM 1668 N N . GLY A 1 209 ? -10.826 -15.465 5.855 1.00 92.81 209 GLY A N 1
ATOM 1669 C CA . GLY A 1 209 ? -11.764 -14.423 6.279 1.00 92.81 209 GLY A CA 1
ATOM 1670 C C . GLY A 1 209 ? -12.234 -13.530 5.128 1.00 92.81 209 GLY A C 1
ATOM 1671 O O . GLY A 1 209 ? -11.952 -13.792 3.956 1.00 92.81 209 GLY A O 1
ATOM 1672 N N . THR A 1 210 ? -12.967 -12.479 5.481 1.00 95.38 210 THR A N 1
ATOM 1673 C CA . THR A 1 210 ? -13.619 -11.552 4.542 1.00 95.38 210 THR A CA 1
ATOM 1674 C C . THR A 1 210 ? -13.416 -10.114 5.021 1.00 95.38 210 THR A C 1
ATOM 1676 O O . THR A 1 210 ? -14.382 -9.464 5.418 1.00 95.38 210 THR A O 1
ATOM 1679 N N . PRO A 1 211 ? -12.161 -9.618 5.022 1.00 96.50 211 PRO A N 1
ATOM 1680 C CA . PRO A 1 211 ? -11.876 -8.235 5.381 1.00 96.50 211 PRO A CA 1
ATOM 1681 C C . PRO A 1 211 ? -12.560 -7.266 4.411 1.00 96.50 211 PRO A C 1
ATOM 1683 O O . PRO A 1 211 ? -12.794 -7.606 3.249 1.00 96.50 211 PRO A O 1
ATOM 1686 N N . ILE A 1 212 ? -12.816 -6.039 4.870 1.00 96.00 212 ILE A N 1
ATOM 1687 C CA . ILE A 1 212 ? -13.393 -4.951 4.060 1.00 96.00 212 ILE A CA 1
ATOM 1688 C C . ILE A 1 212 ? -12.522 -4.703 2.824 1.00 96.00 212 ILE A C 1
ATOM 1690 O O . ILE A 1 212 ? -13.020 -4.547 1.710 1.00 96.00 212 ILE A O 1
ATOM 1694 N N . ALA A 1 213 ? -11.205 -4.694 3.025 1.00 96.38 213 ALA A N 1
ATOM 1695 C CA . ALA A 1 213 ? -10.210 -4.591 1.969 1.00 96.38 213 ALA A CA 1
ATOM 1696 C C . ALA A 1 213 ? -8.955 -5.376 2.351 1.00 96.38 213 ALA A C 1
ATOM 1698 O O . ALA A 1 213 ? -8.633 -5.499 3.533 1.00 96.38 213 ALA A O 1
ATOM 1699 N N . GLN A 1 214 ? -8.226 -5.886 1.357 1.00 96.12 214 GLN A N 1
ATOM 1700 C CA . GLN A 1 214 ? -6.956 -6.572 1.583 1.00 96.12 214 GLN A CA 1
ATOM 1701 C C . GLN A 1 214 ? -5.963 -6.363 0.441 1.00 96.12 214 GLN A C 1
ATOM 1703 O O . GLN A 1 214 ? -6.322 -6.380 -0.737 1.00 96.12 214 GLN A O 1
ATOM 1708 N N . TRP A 1 215 ? -4.688 -6.267 0.804 1.00 96.00 215 TRP A N 1
ATOM 1709 C CA . TRP A 1 215 ? -3.556 -6.213 -0.112 1.00 96.00 215 TRP A CA 1
ATOM 1710 C C . TRP A 1 215 ? -2.537 -7.264 0.296 1.00 96.00 215 TRP A C 1
ATOM 1712 O O . TRP A 1 215 ? -2.146 -7.346 1.461 1.00 96.00 215 TRP A O 1
ATOM 1722 N N . LYS A 1 216 ? -2.112 -8.073 -0.673 1.00 94.62 216 LYS A N 1
ATOM 1723 C CA . LYS A 1 216 ? -1.314 -9.275 -0.434 1.00 94.62 216 LYS A CA 1
ATOM 1724 C C . LYS A 1 216 ? 0.051 -9.161 -1.091 1.00 94.62 216 LYS A C 1
ATOM 1726 O O . LYS A 1 216 ? 0.183 -8.647 -2.201 1.00 94.62 216 LYS A O 1
ATOM 1731 N N . ILE A 1 217 ? 1.056 -9.689 -0.412 1.00 92.12 217 ILE A N 1
ATOM 1732 C CA . ILE A 1 217 ? 2.375 -9.962 -0.975 1.00 92.12 217 ILE A CA 1
ATOM 1733 C C . ILE A 1 217 ? 2.774 -11.385 -0.613 1.00 92.12 217 ILE A C 1
ATOM 1735 O O . ILE A 1 217 ? 2.453 -11.874 0.469 1.00 92.12 217 ILE A O 1
ATOM 1739 N N . THR A 1 218 ? 3.491 -12.055 -1.502 1.00 90.19 218 THR A N 1
ATOM 1740 C CA . THR A 1 218 ? 3.903 -13.445 -1.304 1.00 90.19 218 THR A CA 1
ATOM 1741 C C . THR A 1 218 ? 5.391 -13.602 -1.576 1.00 90.19 218 THR A C 1
ATOM 1743 O O . THR A 1 218 ? 5.992 -12.837 -2.329 1.00 90.19 218 THR A O 1
ATOM 1746 N N . GLY A 1 219 ? 6.009 -14.593 -0.944 1.00 83.94 219 GLY A N 1
ATOM 1747 C CA . GLY A 1 219 ? 7.379 -15.009 -1.219 1.00 83.94 219 GLY A CA 1
ATOM 1748 C C . GLY A 1 219 ? 7.569 -16.507 -1.021 1.00 83.94 219 GLY A C 1
ATOM 1749 O O . GLY A 1 219 ? 6.934 -17.132 -0.168 1.00 83.94 219 GLY A O 1
ATOM 1750 N N . GLY A 1 220 ? 8.442 -17.084 -1.843 1.00 72.12 220 GLY A N 1
ATOM 1751 C CA . GLY A 1 220 ? 8.780 -18.504 -1.850 1.00 72.12 220 GLY A CA 1
ATOM 1752 C C . GLY A 1 220 ? 10.195 -18.815 -1.350 1.00 72.12 220 GLY A C 1
ATOM 1753 O O . GLY A 1 220 ? 11.080 -17.964 -1.353 1.00 72.12 220 GLY A O 1
ATOM 1754 N N . TYR A 1 221 ? 10.383 -20.072 -0.946 1.00 62.00 221 TYR A N 1
ATOM 1755 C CA . TYR A 1 221 ? 11.620 -20.769 -0.560 1.00 62.00 221 TYR A CA 1
ATOM 1756 C C . TYR A 1 221 ? 12.841 -19.942 -0.103 1.00 62.00 221 TYR A C 1
ATOM 1758 O O . TYR A 1 221 ? 13.696 -19.543 -0.893 1.00 62.00 221 TYR A O 1
ATOM 1766 N N . ARG A 1 222 ? 13.004 -19.848 1.228 1.00 56.88 222 ARG A N 1
ATOM 1767 C CA . ARG A 1 222 ? 14.292 -19.657 1.925 1.00 56.88 222 ARG A CA 1
ATOM 1768 C C . ARG A 1 222 ? 14.387 -20.727 3.018 1.00 56.88 222 ARG A C 1
ATOM 1770 O O . ARG A 1 222 ? 13.507 -20.780 3.871 1.00 56.88 222 ARG A O 1
ATOM 1777 N N . SER A 1 223 ? 15.386 -21.614 2.926 1.00 58.06 223 SER A N 1
ATOM 1778 C CA . SER A 1 223 ? 15.740 -22.681 3.893 1.00 58.06 223 SER A CA 1
ATOM 1779 C C . SER A 1 223 ? 14.608 -23.113 4.852 1.00 58.06 223 SER A C 1
ATOM 1781 O O . SER A 1 223 ? 14.455 -22.554 5.938 1.00 58.06 223 SER A O 1
ATOM 1783 N N . GLY A 1 224 ? 13.805 -24.109 4.460 1.00 60.44 224 GLY A N 1
ATOM 1784 C CA . GLY A 1 224 ? 12.763 -24.701 5.316 1.00 60.44 224 GLY A CA 1
ATOM 1785 C C . GLY A 1 224 ? 11.415 -23.967 5.354 1.00 60.44 224 GLY A C 1
ATOM 1786 O O . GLY A 1 224 ? 10.460 -24.508 5.907 1.00 60.44 224 GLY A O 1
ATOM 1787 N N . ARG A 1 225 ? 11.284 -22.780 4.746 1.00 63.41 225 ARG A N 1
ATOM 1788 C CA . ARG A 1 225 ? 9.986 -22.118 4.513 1.00 63.41 225 ARG A CA 1
ATOM 1789 C C . ARG A 1 225 ? 9.572 -22.310 3.066 1.00 63.41 225 ARG A C 1
ATOM 1791 O O . ARG A 1 225 ? 10.313 -21.891 2.187 1.00 63.41 225 ARG A O 1
ATOM 1798 N N . ALA A 1 226 ? 8.424 -22.934 2.819 1.00 73.38 226 ALA A N 1
ATOM 1799 C CA . ALA A 1 226 ? 7.954 -23.195 1.456 1.00 73.38 226 ALA A CA 1
ATOM 1800 C C . ALA A 1 226 ? 7.202 -22.004 0.858 1.00 73.38 226 ALA A C 1
ATOM 1802 O O . ALA A 1 226 ? 7.349 -21.697 -0.322 1.00 73.38 226 ALA A O 1
ATOM 1803 N N . HIS A 1 227 ? 6.426 -21.316 1.692 1.00 82.44 227 HIS A N 1
ATOM 1804 C CA . HIS A 1 227 ? 5.582 -20.208 1.278 1.00 82.44 227 HIS A CA 1
ATOM 1805 C C . HIS A 1 227 ? 5.399 -19.233 2.437 1.00 82.44 227 HIS A C 1
ATOM 1807 O O . HIS A 1 227 ? 5.320 -19.643 3.598 1.00 82.44 227 HIS A O 1
ATOM 1813 N N . THR A 1 228 ? 5.358 -17.940 2.151 1.00 87.62 228 THR A N 1
ATOM 1814 C CA . THR A 1 228 ? 5.001 -16.907 3.121 1.00 87.62 228 THR A CA 1
ATOM 1815 C C . THR A 1 228 ? 4.161 -15.844 2.427 1.00 87.62 228 THR A C 1
ATOM 1817 O O . THR A 1 228 ? 4.501 -15.399 1.333 1.00 87.62 228 THR A O 1
ATOM 1820 N N . GLU A 1 229 ? 3.077 -15.447 3.077 1.00 91.62 229 GLU A N 1
ATOM 1821 C CA . GLU A 1 229 ? 2.126 -14.434 2.636 1.00 91.62 229 GLU A CA 1
ATOM 1822 C C . GLU A 1 229 ? 2.061 -13.338 3.705 1.00 91.62 229 GLU A C 1
ATOM 1824 O O . GLU A 1 229 ? 1.973 -13.626 4.898 1.00 91.62 229 GLU A O 1
ATOM 1829 N N . GLY A 1 230 ? 2.139 -12.079 3.286 1.00 93.62 230 GLY A N 1
ATOM 1830 C CA . GLY A 1 230 ? 1.875 -10.920 4.129 1.00 93.62 230 GLY A CA 1
ATOM 1831 C C . GLY A 1 230 ? 0.641 -10.194 3.620 1.00 93.62 230 GLY A C 1
ATOM 1832 O O . GLY A 1 230 ? 0.533 -9.949 2.417 1.00 93.62 230 GLY A O 1
ATOM 1833 N N . VAL A 1 231 ? -0.274 -9.860 4.524 1.00 96.38 231 VAL A N 1
ATOM 1834 C CA . VAL A 1 231 ? -1.558 -9.245 4.190 1.00 96.38 231 VAL A CA 1
ATOM 1835 C C . VAL A 1 231 ? -1.759 -8.000 5.032 1.00 96.38 231 VAL A C 1
ATOM 1837 O O . VAL A 1 231 ? -1.739 -8.057 6.258 1.00 96.38 231 VAL A O 1
ATOM 1840 N N . LEU A 1 232 ? -1.948 -6.874 4.350 1.00 97.81 232 LEU A N 1
ATOM 1841 C CA . LEU A 1 232 ? -2.475 -5.655 4.944 1.00 97.81 232 LEU A CA 1
ATOM 1842 C C . LEU A 1 232 ? -3.980 -5.674 4.714 1.00 97.81 232 LEU A C 1
ATOM 1844 O O . LEU A 1 232 ? -4.398 -5.844 3.571 1.00 97.81 232 LEU A O 1
ATOM 1848 N N . ALA A 1 233 ? -4.781 -5.520 5.758 1.00 97.88 233 ALA A N 1
ATOM 1849 C CA . ALA A 1 233 ? -6.228 -5.599 5.648 1.00 97.88 233 ALA A CA 1
ATOM 1850 C C . ALA A 1 233 ? -6.922 -4.551 6.509 1.00 97.88 233 ALA A C 1
ATOM 1852 O O . ALA A 1 233 ? -6.406 -4.157 7.552 1.00 97.88 233 ALA A O 1
ATOM 1853 N N . ILE A 1 234 ? -8.102 -4.131 6.060 1.00 97.94 234 ILE A N 1
ATOM 1854 C CA . ILE A 1 234 ? -9.054 -3.374 6.869 1.00 97.94 234 ILE A CA 1
ATOM 1855 C C . ILE A 1 234 ? -10.090 -4.371 7.375 1.00 97.94 234 ILE A C 1
ATOM 1857 O O . ILE A 1 234 ? -10.742 -5.037 6.567 1.00 97.94 234 ILE A O 1
ATOM 1861 N N . VAL A 1 235 ? -10.213 -4.487 8.691 1.00 98.00 235 VAL A N 1
ATOM 1862 C CA . VAL A 1 235 ? -11.076 -5.457 9.368 1.00 98.00 235 VAL A CA 1
ATOM 1863 C C . VAL A 1 235 ? -12.106 -4.760 10.246 1.00 98.00 235 VAL A C 1
ATOM 1865 O O . VAL A 1 235 ? -11.916 -3.616 10.655 1.00 98.00 235 VAL A O 1
ATOM 1868 N N . SER A 1 236 ? -13.207 -5.453 10.492 1.00 96.38 236 SER A N 1
ATOM 1869 C CA . SER A 1 236 ? -14.196 -5.115 11.514 1.00 96.38 236 SER A CA 1
ATOM 1870 C C . SER A 1 236 ? -14.749 -6.411 12.117 1.00 96.38 236 SER A C 1
ATOM 1872 O O . SER A 1 236 ? -14.454 -7.504 11.617 1.00 96.38 236 SER A O 1
ATOM 1874 N N . GLU A 1 237 ? -15.612 -6.312 13.133 1.00 93.44 237 GLU A N 1
ATOM 1875 C CA . GLU A 1 237 ? -16.287 -7.480 13.720 1.00 93.44 237 GLU A CA 1
ATOM 1876 C C . GLU A 1 237 ? -17.020 -8.343 12.677 1.00 93.44 237 GLU A C 1
ATOM 1878 O O . GLU A 1 237 ? -16.917 -9.572 12.720 1.00 93.44 237 GLU A O 1
ATOM 1883 N N . ASP A 1 238 ? -17.687 -7.702 11.711 1.00 95.50 238 ASP A N 1
ATOM 1884 C CA . ASP A 1 238 ? -18.423 -8.357 10.619 1.00 95.50 238 ASP A CA 1
ATOM 1885 C C . ASP A 1 238 ? -17.520 -8.800 9.455 1.00 95.50 238 ASP A C 1
ATOM 1887 O O . ASP A 1 238 ? -17.876 -9.680 8.666 1.00 95.50 238 ASP A O 1
ATOM 1891 N N . HIS A 1 239 ? -16.333 -8.203 9.345 1.00 95.50 239 HIS A N 1
ATOM 1892 C CA . HIS A 1 239 ? -15.390 -8.406 8.250 1.00 95.50 239 HIS A CA 1
ATOM 1893 C C . HIS A 1 239 ? -14.001 -8.804 8.773 1.00 95.50 239 HIS A C 1
ATOM 1895 O O . HIS A 1 239 ? -13.042 -8.035 8.639 1.00 95.50 239 HIS A O 1
ATOM 1901 N N . PRO A 1 240 ? -13.857 -10.000 9.376 1.00 96.75 240 PRO A N 1
ATOM 1902 C CA . PRO A 1 240 ? -12.617 -10.393 10.028 1.00 96.75 240 PRO A CA 1
ATOM 1903 C C . PRO A 1 240 ? -11.558 -10.882 9.035 1.00 96.75 240 PRO A C 1
ATOM 1905 O O . PRO A 1 240 ? -11.869 -11.457 7.985 1.00 96.75 240 PRO A O 1
ATOM 1908 N N . LEU A 1 241 ? -10.291 -10.753 9.431 1.00 97.00 241 LEU A N 1
ATOM 1909 C CA . LEU A 1 241 ? -9.167 -11.466 8.821 1.00 97.00 241 LEU A CA 1
ATOM 1910 C C . LEU A 1 241 ? -8.788 -12.660 9.701 1.00 97.00 241 LEU A C 1
ATOM 1912 O O . LEU A 1 241 ? -8.649 -12.524 10.917 1.00 97.00 241 LEU A O 1
ATOM 1916 N N . LEU A 1 242 ? -8.577 -13.820 9.081 1.00 95.94 242 LEU A N 1
ATOM 1917 C CA . LEU A 1 242 ? -8.210 -15.054 9.774 1.00 95.94 242 LEU A CA 1
ATOM 1918 C C . LEU A 1 242 ? -6.832 -15.520 9.323 1.00 95.94 242 LEU A C 1
ATOM 1920 O O . LEU A 1 242 ? -6.564 -15.595 8.125 1.00 95.94 242 LEU A O 1
ATOM 1924 N N . VAL A 1 243 ? -5.972 -15.884 10.268 1.00 94.25 243 VAL A N 1
ATOM 1925 C CA . VAL A 1 243 ? -4.740 -16.624 9.987 1.00 94.25 243 VAL A CA 1
ATOM 1926 C C . VAL A 1 243 ? -4.820 -17.966 10.695 1.00 94.25 243 VAL A C 1
ATOM 1928 O O . VAL A 1 243 ? -4.708 -18.039 11.915 1.00 94.25 243 VAL A O 1
ATOM 1931 N N . THR A 1 244 ? -5.012 -19.030 9.918 1.00 92.88 244 THR A N 1
ATOM 1932 C CA . THR A 1 244 ? -5.142 -20.395 10.439 1.00 92.88 244 THR A CA 1
ATOM 1933 C C . THR A 1 244 ? -3.868 -21.173 10.153 1.00 92.88 244 THR A C 1
ATOM 1935 O O . THR A 1 244 ? -3.485 -21.333 8.989 1.00 92.88 244 THR A O 1
ATOM 1938 N N . THR A 1 245 ? -3.243 -21.699 11.201 1.00 91.25 245 THR A N 1
ATOM 1939 C CA . THR A 1 245 ? -2.076 -22.577 11.138 1.00 91.25 245 THR A CA 1
ATOM 1940 C C . THR A 1 245 ? -2.467 -24.001 11.530 1.00 91.25 245 THR A C 1
ATOM 1942 O O . THR A 1 245 ? -3.122 -24.220 12.543 1.00 91.25 245 THR A O 1
ATOM 1945 N N . THR A 1 246 ? -2.074 -24.981 10.716 1.00 88.19 246 THR A N 1
ATOM 1946 C CA . THR A 1 246 ? -2.409 -26.407 10.875 1.00 88.19 246 THR A CA 1
ATOM 1947 C C . THR A 1 246 ? -1.175 -27.289 10.675 1.00 88.19 246 THR A C 1
ATOM 1949 O O . THR A 1 246 ? -0.311 -26.960 9.864 1.00 88.19 246 THR A O 1
ATOM 1952 N N . GLY A 1 247 ? -1.084 -28.424 11.371 1.00 85.62 247 GLY A N 1
ATOM 1953 C CA . GLY A 1 247 ? 0.054 -29.352 11.315 1.00 85.62 247 GLY A CA 1
ATOM 1954 C C . GLY A 1 247 ? 0.537 -29.699 12.719 1.00 85.62 247 GLY A C 1
ATOM 1955 O O . GLY A 1 247 ? -0.289 -29.941 13.595 1.00 85.62 247 GLY A O 1
ATOM 1956 N N . ASP A 1 248 ? 1.853 -29.667 12.936 1.00 83.31 248 ASP A N 1
ATOM 1957 C CA . ASP A 1 248 ? 2.469 -29.875 14.257 1.00 83.31 248 ASP A CA 1
ATOM 1958 C C . ASP A 1 248 ? 2.061 -28.805 15.284 1.00 83.31 248 ASP A C 1
ATOM 1960 O O . ASP A 1 248 ? 2.120 -29.037 16.489 1.00 83.31 248 ASP A O 1
ATOM 1964 N N . ILE A 1 249 ? 1.666 -27.625 14.802 1.00 82.00 249 ILE A N 1
ATOM 1965 C CA . ILE A 1 249 ? 1.079 -26.553 15.602 1.00 82.00 249 ILE A CA 1
ATOM 1966 C C . ILE A 1 249 ? -0.312 -26.231 15.065 1.00 82.00 249 ILE A C 1
ATOM 1968 O O . ILE A 1 249 ? -0.548 -26.246 13.851 1.00 82.00 249 ILE A O 1
ATOM 1972 N N . GLN A 1 250 ? -1.223 -25.944 15.988 1.00 86.44 250 GLN A N 1
ATOM 1973 C CA . GLN A 1 250 ? -2.570 -25.482 15.694 1.00 86.44 250 GLN A CA 1
ATOM 1974 C C . GLN A 1 250 ? -2.754 -24.122 16.347 1.00 86.44 250 GLN A C 1
ATOM 1976 O O . GLN A 1 250 ? -2.644 -23.991 17.564 1.00 86.44 250 GLN A O 1
ATOM 1981 N N . GLU A 1 251 ? -2.987 -23.115 15.520 1.00 90.62 251 GLU A N 1
ATOM 1982 C CA . GLU A 1 251 ? -3.172 -21.739 15.958 1.00 90.62 251 GLU A CA 1
ATOM 1983 C C . GLU A 1 251 ? -4.170 -21.065 15.025 1.00 90.62 251 GLU A C 1
ATOM 1985 O O . GLU A 1 251 ? -4.107 -21.237 13.805 1.00 90.62 251 GLU A O 1
ATOM 1990 N N . GLU A 1 252 ? -5.080 -20.291 15.598 1.00 92.00 252 GLU A N 1
ATOM 1991 C CA . GLU A 1 252 ? -5.987 -19.433 14.853 1.00 92.00 252 GLU A CA 1
ATOM 1992 C C . GLU A 1 252 ? -5.887 -18.023 15.423 1.00 92.00 252 GLU A C 1
ATOM 1994 O O . GLU A 1 252 ? -6.184 -17.791 16.595 1.00 92.00 252 GLU A O 1
ATOM 1999 N N . VAL A 1 253 ? -5.437 -17.087 14.590 1.00 93.50 253 VAL A N 1
ATOM 2000 C CA . VAL A 1 253 ? -5.378 -15.666 14.930 1.00 93.50 253 VAL A CA 1
ATOM 2001 C C . VAL A 1 253 ? -6.480 -14.955 14.164 1.00 93.50 253 VAL A C 1
ATOM 2003 O O . VAL A 1 253 ? -6.540 -15.032 12.934 1.00 93.50 253 VAL A O 1
ATOM 2006 N N . ILE A 1 254 ? -7.345 -14.262 14.899 1.00 92.44 254 ILE A N 1
ATOM 2007 C CA . ILE A 1 254 ? -8.475 -13.521 14.346 1.00 92.44 254 ILE A CA 1
ATOM 2008 C C . ILE A 1 254 ? -8.241 -12.032 14.575 1.00 92.44 254 ILE A C 1
ATOM 2010 O O . ILE A 1 254 ? -8.012 -11.611 15.707 1.00 92.44 254 ILE A O 1
ATOM 2014 N N . TYR A 1 255 ? -8.335 -11.249 13.506 1.00 93.62 255 TYR A N 1
ATOM 2015 C CA . TYR A 1 255 ? -8.335 -9.790 13.559 1.00 93.62 255 TYR A CA 1
ATOM 2016 C C . TYR A 1 255 ? -9.752 -9.296 13.257 1.00 93.62 255 TYR A C 1
ATOM 2018 O O . TYR A 1 255 ? -10.326 -9.699 12.239 1.00 93.62 255 TYR A O 1
ATOM 2026 N N . LYS A 1 256 ? -10.303 -8.467 14.146 1.00 87.75 256 LYS A N 1
ATOM 2027 C CA . LYS A 1 256 ? -11.656 -7.904 14.096 1.00 87.75 256 LYS A CA 1
ATOM 2028 C C . LYS A 1 256 ? -11.596 -6.436 14.461 1.00 87.75 256 LYS A C 1
ATOM 2030 O O . LYS A 1 256 ? -10.805 -6.138 15.377 1.00 87.75 256 LYS A O 1
#